Protein AF-0000000078947316 (afdb_homodimer)

Secondary structure (DSSP, 8-state):
-BSSTTTHHHHHHTTTT--EEEEEEEEE---TT-HHHHHHHHHHHHHHHHHHHHTTTTEEEPPPEEEETTS-HHHHHHHHHHHHHHHHHHT-SEEEEEES-GGGGGGGGGS-TTEEEEE------TT--HHHHHHHHHHHHHHHHHHHHHHHHT-/-BSSTTTHHHHHHTTTT--EEEEEEEEE---TT-HHHHHHHHHHHHHHHHHHHHTBTTEEEPPPEEEETTS-HHHHHHHHHHHHHHHHHHT-SEEEEEES-GGGGGGGGGS-TTEEEEE------TT--HHHHHHHHHHHHHHHHHHHHHHHHT-

Sequence (310 aa):
MKWNTNDVDVYLQEQEYIDTAVLSLLPVSFAEDKKSRLEQFEFAYTLSNEVEKQFKGRIVQFPSFTYHVSEEQEQAVERLQEWLDDLNTLGMKHIFLITSDSNWKGYEKTCEENVELVWVPSIPLAHLDGQVKHKIIQDQLNQLIPIMTKKWQNRMKWNTNDVDVYLQEQEYIDTAVLSLLPVSFAEDKKSRLEQFEFAYTLSNEVEKQFKGRIVQFPSFTYHVSEEQEQAVERLQEWLDDLNTLGMKHIFLITSDSNWKGYEKTCEENVELVWVPSIPLAHLDGQVKHKIIQDQLNQLIPIMTKKWQNR

InterPro domains:
  IPR019615 Protein of unknown function DUF2487 [PF10673] (9-152)

pLDDT: mean 91.84, std 7.1, range [54.91, 98.62]

Foldseek 3Di:
DEPDPVCVVVCLVVVVQEQEEEEEEAEDDPDPVPVQSVLFRVLQVVLSVVLCVVCPPRYYYYYYHYDYPPDDPVVSVVVVVVVVVVSVVSRRQAYEYETQDCVCVVVQVVDDLRYHYHHDHGDDPPPPDPVVSVVVSVVVVVVVVVVVVVSVVVD/DEPDPVCVVVCLVVVVQAQEEEEEEAEDDPDPVPVQSVLFRVLQVVLSVVLCVVCPPRYYYYYYHYDYPPDDPVVSVVVVVVVVVVSVVSRRQAYEYETQDCVCVVVQVVDDLRYHYHHDHGDDPPPPDPVVSVVVSVVVVVVVVVVVVVSVVVD

Radius of gyration: 19.13 Å; Cα contacts (8 Å, |Δi|>4): 496; chains: 2; bounding box: 43×54×46 Å

Solvent-accessible surface area (backbone atoms only — not comparable to full-atom values): 16483 Å² total; per-residue (Å²): 60,51,70,39,72,74,39,42,62,56,47,69,73,35,38,91,66,41,27,31,38,37,33,29,47,30,51,41,62,63,48,82,93,30,60,65,41,46,27,20,24,51,33,24,50,51,45,51,53,49,50,30,62,74,37,55,71,45,32,35,31,45,74,59,46,46,43,52,71,82,55,53,66,69,58,54,49,55,57,48,47,57,55,49,51,28,41,47,74,67,52,43,60,34,35,39,36,33,21,28,58,70,81,54,60,75,48,49,80,72,45,57,91,47,45,43,74,43,78,45,84,54,54,79,62,49,92,52,51,73,66,61,46,48,50,53,48,47,55,53,47,61,61,44,48,60,56,54,50,50,60,63,62,75,103,60,49,72,42,75,74,39,43,61,56,45,70,73,36,39,92,65,41,27,31,37,37,32,28,47,30,50,41,63,63,49,83,92,30,61,64,43,46,26,20,23,51,32,24,50,52,46,50,53,49,51,31,62,75,37,53,71,44,32,34,30,46,74,60,46,46,43,53,70,84,54,53,64,70,57,53,49,56,57,49,46,56,54,51,52,28,40,48,72,66,53,43,61,33,35,39,36,33,22,28,56,72,82,54,60,75,49,50,80,73,45,56,90,45,45,42,72,45,78,46,84,55,55,79,60,49,92,50,52,71,65,59,47,47,49,53,47,48,55,53,46,62,62,44,49,59,56,53,52,51,60,64,61,74,104

Structure (mmCIF, N/CA/C/O backbone):
data_AF-0000000078947316-model_v1
#
loop_
_entity.id
_entity.type
_entity.pdbx_description
1 polymer 'BH1671 protein'
#
loop_
_atom_site.group_PDB
_atom_site.id
_atom_site.type_symbol
_atom_site.label_atom_id
_atom_site.label_alt_id
_atom_site.label_comp_id
_atom_site.label_asym_id
_atom_site.label_entity_id
_atom_site.label_seq_id
_atom_site.pdbx_PDB_ins_code
_atom_site.Cartn_x
_atom_site.Cartn_y
_atom_site.Cartn_z
_atom_site.occupancy
_atom_site.B_iso_or_equiv
_atom_site.auth_seq_id
_atom_site.auth_comp_id
_atom_site.auth_asym_id
_atom_site.auth_atom_id
_atom_site.pdbx_PDB_model_num
ATOM 1 N N . MET A 1 1 ? -4.832 -15.867 1.145 1 89.25 1 MET A N 1
ATOM 2 C CA . MET A 1 1 ? -3.875 -15.461 2.168 1 89.25 1 MET A CA 1
ATOM 3 C C . MET A 1 1 ? -3.201 -14.148 1.793 1 89.25 1 MET A C 1
ATOM 5 O O . MET A 1 1 ? -3.154 -13.781 0.616 1 89.25 1 MET A O 1
ATOM 9 N N . LYS A 1 2 ? -2.863 -13.539 2.811 1 91.38 2 LYS A N 1
ATOM 10 C CA . LYS A 1 2 ? -2.074 -12.328 2.598 1 91.38 2 LYS A CA 1
ATOM 11 C C . LYS A 1 2 ? -0.686 -12.461 3.217 1 91.38 2 LYS A C 1
ATOM 13 O O . LYS A 1 2 ? -0.498 -13.219 4.176 1 91.38 2 LYS A O 1
ATOM 18 N N . TRP A 1 3 ? 0.244 -11.789 2.607 1 89.44 3 TRP A N 1
ATOM 19 C CA . TRP A 1 3 ? 1.605 -11.805 3.131 1 89.44 3 TRP A CA 1
ATOM 20 C C . TRP A 1 3 ? 1.717 -10.961 4.391 1 89.44 3 TRP A C 1
ATOM 22 O O . TRP A 1 3 ? 1.934 -9.742 4.312 1 89.44 3 TRP A O 1
ATOM 32 N N . ASN A 1 4 ? 1.518 -11.609 5.555 1 89.81 4 ASN A N 1
ATOM 33 C CA . ASN A 1 4 ? 1.569 -10.969 6.867 1 89.81 4 ASN A CA 1
ATOM 34 C C . ASN A 1 4 ? 2.047 -11.945 7.945 1 89.81 4 ASN A C 1
ATOM 36 O O . ASN A 1 4 ? 2.232 -13.133 7.676 1 8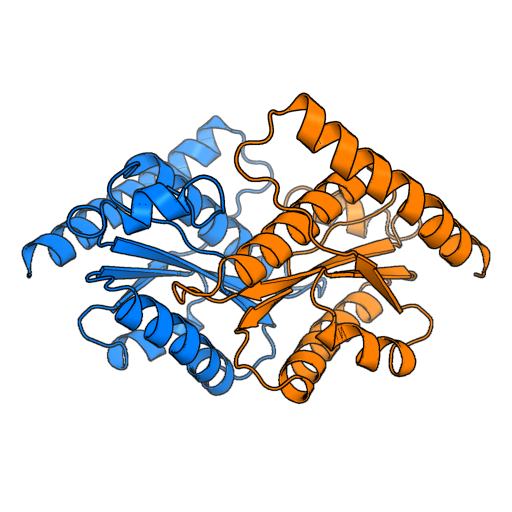9.81 4 ASN A O 1
ATOM 40 N N . THR A 1 5 ? 2.33 -11.414 9.094 1 87.56 5 THR A N 1
ATOM 41 C CA . THR A 1 5 ? 2.943 -12.195 10.164 1 87.56 5 THR A CA 1
ATOM 42 C C . THR A 1 5 ? 2.014 -13.312 10.625 1 87.56 5 THR A C 1
ATOM 44 O O . THR A 1 5 ? 2.471 -14.336 11.133 1 87.56 5 THR A O 1
ATOM 47 N N . ASN A 1 6 ? 0.709 -13.172 10.375 1 85.94 6 ASN A N 1
ATOM 48 C CA . ASN A 1 6 ? -0.239 -14.203 10.781 1 85.94 6 ASN A CA 1
ATOM 49 C C . ASN A 1 6 ? -0.249 -15.375 9.805 1 85.94 6 ASN A C 1
ATOM 51 O O . ASN A 1 6 ? -0.41 -16.531 10.211 1 85.94 6 ASN A O 1
ATOM 55 N N . ASP A 1 7 ? -0.008 -15.078 8.539 1 87.44 7 ASP A N 1
ATOM 56 C CA . ASP A 1 7 ? -0.206 -16.078 7.492 1 87.44 7 ASP A CA 1
ATOM 57 C C . ASP A 1 7 ? 1.129 -16.656 7.016 1 87.44 7 ASP A C 1
ATOM 59 O O . ASP A 1 7 ? 1.17 -17.719 6.395 1 87.44 7 ASP A O 1
ATOM 63 N N . VAL A 1 8 ? 2.186 -15.945 7.277 1 85.62 8 VAL A N 1
ATOM 64 C CA . VAL A 1 8 ? 3.471 -16.266 6.664 1 85.62 8 VAL A CA 1
ATOM 65 C C . VAL A 1 8 ? 3.902 -17.672 7.055 1 85.62 8 VAL A C 1
ATOM 67 O O . VAL A 1 8 ? 4.488 -18.391 6.242 1 85.62 8 VAL A O 1
ATOM 70 N N . ASP A 1 9 ? 3.691 -18.047 8.273 1 83 9 ASP A N 1
ATOM 71 C CA . ASP A 1 9 ? 4.074 -19.375 8.703 1 83 9 ASP A CA 1
ATOM 72 C C . ASP A 1 9 ? 3.285 -20.453 7.953 1 83 9 ASP A C 1
ATOM 74 O O . ASP A 1 9 ? 3.828 -21.5 7.598 1 83 9 ASP A O 1
ATOM 78 N N . VAL A 1 10 ? 2.066 -20.203 7.777 1 83.12 10 VAL A N 1
ATOM 79 C CA . VAL A 1 10 ? 1.224 -21.109 7.012 1 83.12 10 VAL A CA 1
ATOM 80 C C . VAL A 1 10 ? 1.765 -21.25 5.594 1 83.12 10 VAL A C 1
ATOM 82 O O . VAL A 1 10 ? 1.88 -22.359 5.07 1 83.12 10 VAL A O 1
ATOM 85 N N . TYR A 1 11 ? 2.072 -20.141 5.055 1 83.69 11 TYR A N 1
ATOM 86 C CA . TYR A 1 11 ? 2.643 -20.141 3.713 1 83.69 11 TYR A CA 1
ATOM 87 C C . TYR A 1 11 ? 3.914 -20.984 3.66 1 83.69 11 TYR A C 1
ATOM 89 O O . TYR A 1 11 ? 4.078 -21.828 2.766 1 83.69 11 TYR A O 1
ATOM 97 N N . LEU A 1 12 ? 4.77 -20.766 4.582 1 81.62 12 LEU A N 1
ATOM 98 C CA . LEU A 1 12 ? 6.074 -21.406 4.578 1 81.62 12 LEU A CA 1
ATOM 99 C C . LEU A 1 12 ? 5.934 -22.906 4.785 1 81.62 12 LEU A C 1
ATOM 101 O O . LEU A 1 12 ? 6.719 -23.703 4.25 1 81.62 12 LEU A O 1
ATOM 105 N N . GLN A 1 13 ? 4.883 -23.281 5.441 1 83.81 13 GLN A N 1
ATOM 106 C CA . GLN A 1 13 ? 4.645 -24.703 5.699 1 83.81 13 GLN A CA 1
ATOM 107 C C . GLN A 1 13 ? 3.932 -25.359 4.523 1 83.81 13 GLN A C 1
ATOM 109 O O . GLN A 1 13 ? 4.074 -26.562 4.301 1 83.81 13 GLN A O 1
ATOM 114 N N . GLU A 1 14 ? 3.207 -24.609 3.793 1 84 14 GLU A N 1
ATOM 115 C CA . GLU A 1 14 ? 2.395 -25.156 2.709 1 84 14 GLU A CA 1
ATOM 116 C C . GLU A 1 14 ? 2.896 -24.672 1.35 1 84 14 GLU A C 1
ATOM 118 O O . GLU A 1 14 ? 2.105 -24.453 0.432 1 84 14 GLU A O 1
ATOM 123 N N . GLN A 1 15 ? 4.133 -24.469 1.255 1 81.25 15 GLN A N 1
ATOM 124 C CA . GLN A 1 15 ? 4.719 -23.906 0.046 1 81.25 15 GLN A CA 1
ATOM 125 C C . GLN A 1 15 ? 4.402 -24.766 -1.175 1 81.25 15 GLN A C 1
ATOM 127 O O . GLN A 1 15 ? 4.281 -24.25 -2.289 1 81.25 15 GLN A O 1
ATOM 132 N N . GLU A 1 16 ? 4.273 -26.078 -0.957 1 81.62 16 GLU A N 1
ATOM 133 C CA . GLU A 1 16 ? 3.965 -26.984 -2.061 1 81.62 16 GLU A CA 1
ATOM 134 C C . GLU A 1 16 ? 2.572 -26.719 -2.623 1 81.62 16 GLU A C 1
ATOM 136 O O . GLU A 1 16 ? 2.332 -26.906 -3.818 1 81.62 16 GLU A O 1
ATOM 141 N N . TYR A 1 17 ? 1.674 -26.172 -1.804 1 84.56 17 TYR A N 1
ATOM 142 C CA . TYR A 1 17 ? 0.283 -25.984 -2.199 1 84.56 17 TYR A CA 1
ATOM 143 C C . TYR A 1 17 ? -0.012 -24.516 -2.471 1 84.56 17 TYR A C 1
ATOM 145 O O . TYR A 1 17 ? -0.964 -24.188 -3.184 1 84.56 17 TYR A O 1
ATOM 153 N N . ILE A 1 18 ? 0.734 -23.719 -1.919 1 89.62 18 ILE A N 1
ATOM 154 C CA . ILE A 1 18 ? 0.609 -22.281 -2.119 1 89.62 18 ILE A CA 1
ATOM 155 C C . ILE A 1 18 ? 1.795 -21.766 -2.934 1 89.62 18 ILE A C 1
ATOM 157 O O . ILE A 1 18 ? 2.846 -21.453 -2.375 1 89.62 18 ILE A O 1
ATOM 161 N N . ASP A 1 19 ? 1.604 -21.719 -4.234 1 92.44 19 ASP A N 1
ATOM 162 C CA . ASP A 1 19 ? 2.736 -21.453 -5.113 1 92.44 19 ASP A CA 1
ATOM 163 C C . ASP A 1 19 ? 2.441 -20.266 -6.031 1 92.44 19 ASP A C 1
ATOM 165 O O . ASP A 1 19 ? 3.135 -20.062 -7.031 1 92.44 19 ASP A O 1
ATOM 169 N N . THR A 1 20 ? 1.323 -19.531 -5.754 1 95.38 20 THR A N 1
ATOM 170 C CA . THR A 1 20 ? 0.884 -18.438 -6.617 1 95.38 20 THR A CA 1
ATOM 171 C C . THR A 1 20 ? 0.869 -17.125 -5.852 1 95.38 20 THR A C 1
ATOM 173 O O . THR A 1 20 ? 0.278 -17.031 -4.773 1 95.38 20 THR A O 1
ATOM 176 N N . ALA A 1 21 ? 1.575 -16.156 -6.402 1 96.25 21 ALA A N 1
ATOM 177 C CA . ALA A 1 21 ? 1.626 -14.82 -5.824 1 96.25 21 ALA A CA 1
ATOM 178 C C . ALA A 1 21 ? 0.787 -13.844 -6.637 1 96.25 21 ALA A C 1
ATOM 180 O O . ALA A 1 21 ? 0.754 -13.914 -7.871 1 96.25 21 ALA A O 1
ATOM 181 N N . VAL A 1 22 ? 0.124 -12.953 -5.973 1 97.38 22 VAL A N 1
ATOM 182 C CA . VAL A 1 22 ? -0.568 -11.836 -6.602 1 97.38 22 VAL A CA 1
ATOM 183 C C . VAL A 1 22 ? -0.014 -10.516 -6.062 1 97.38 22 VAL A C 1
ATOM 185 O O . VAL A 1 22 ? 0.09 -10.328 -4.848 1 97.38 22 VAL A O 1
ATOM 188 N N . LEU A 1 23 ? 0.374 -9.703 -6.934 1 97.81 23 LEU A N 1
ATOM 189 C CA . LEU A 1 23 ? 0.933 -8.391 -6.625 1 97.81 23 LEU A CA 1
ATOM 190 C C . LEU A 1 23 ? 0.267 -7.305 -7.461 1 97.81 23 LEU A C 1
ATOM 192 O O . LEU A 1 23 ? 0.148 -7.441 -8.68 1 97.81 23 LEU A O 1
ATOM 196 N N . SER A 1 24 ? -0.207 -6.234 -6.828 1 98.5 24 SER A N 1
ATOM 197 C CA . SER A 1 24 ? -0.776 -5.125 -7.586 1 98.5 24 SER A CA 1
ATOM 198 C C . SER A 1 24 ? 0.259 -4.031 -7.824 1 98.5 24 SER A C 1
ATOM 200 O O . SER A 1 24 ? 1.057 -3.721 -6.938 1 98.5 24 SER A O 1
ATOM 202 N N . LEU A 1 25 ? 0.277 -3.514 -9.023 1 98.62 25 LEU A N 1
ATOM 203 C CA . LEU A 1 25 ? 1.087 -2.357 -9.391 1 98.62 25 LEU A CA 1
ATOM 204 C C . LEU A 1 25 ? 0.241 -1.089 -9.422 1 98.62 25 LEU A C 1
ATOM 206 O O . LEU A 1 25 ? -0.641 -0.945 -10.266 1 98.62 25 LEU A O 1
ATOM 210 N N . LEU A 1 26 ? 0.553 -0.182 -8.5 1 98.31 26 LEU A N 1
ATOM 211 C CA . LEU A 1 26 ? -0.377 0.914 -8.25 1 98.31 26 LEU A CA 1
ATOM 212 C C . LEU A 1 26 ? 0.292 2.262 -8.492 1 98.31 26 LEU A C 1
ATOM 214 O O . LEU A 1 26 ? 1.229 2.633 -7.785 1 98.31 26 LEU A O 1
ATOM 218 N N . PRO A 1 27 ? -0.26 3.02 -9.492 1 96.81 27 PRO A N 1
ATOM 219 C CA . PRO A 1 27 ? 0.281 4.359 -9.719 1 96.81 27 PRO A CA 1
ATOM 220 C C . PRO A 1 27 ? -0.19 5.375 -8.68 1 96.81 27 PRO A C 1
ATOM 222 O O . PRO A 1 27 ? -1.339 5.316 -8.234 1 96.81 27 PRO A O 1
ATOM 225 N N . VAL A 1 28 ? 0.713 6.266 -8.289 1 95.5 28 VAL A N 1
ATOM 226 C CA . VAL A 1 28 ? 0.385 7.266 -7.281 1 95.5 28 VAL A CA 1
ATOM 227 C C . VAL A 1 28 ? 0.61 8.664 -7.852 1 95.5 28 VAL A C 1
ATOM 229 O O . VAL A 1 28 ? 1.638 8.93 -8.484 1 95.5 28 VAL A O 1
ATOM 232 N N . SER A 1 29 ? -0.319 9.469 -7.754 1 90.75 29 SER A N 1
ATOM 233 C CA . SER A 1 29 ? -0.263 10.906 -8.031 1 90.75 29 SER A CA 1
ATOM 234 C C . SER A 1 29 ? -1.245 11.672 -7.148 1 90.75 29 SER A C 1
ATOM 236 O O . SER A 1 29 ? -2.381 11.234 -6.949 1 90.75 29 SER A O 1
ATOM 238 N N . PHE A 1 30 ? -0.764 12.75 -6.594 1 88 30 PHE A N 1
ATOM 239 C CA . PHE A 1 30 ? -1.654 13.508 -5.723 1 88 30 PHE A CA 1
ATOM 240 C C . PHE A 1 30 ? -2.088 14.805 -6.391 1 88 30 PHE A C 1
ATOM 242 O O . PHE A 1 30 ? -2.807 15.609 -5.793 1 88 30 PHE A O 1
ATOM 249 N N . ALA A 1 31 ? -1.592 14.938 -7.629 1 75.81 31 ALA A N 1
ATOM 250 C CA . ALA A 1 31 ? -1.938 16.156 -8.344 1 75.81 31 ALA A CA 1
ATOM 251 C C . ALA A 1 31 ? -3.414 16.172 -8.727 1 75.81 31 ALA A C 1
ATOM 253 O O . ALA A 1 31 ? -4.008 15.125 -8.977 1 75.81 31 ALA A O 1
ATOM 254 N N . GLU A 1 32 ? -4.094 17.281 -8.602 1 62.09 32 GLU A N 1
ATOM 255 C CA . GLU A 1 32 ? -5.52 17.516 -8.805 1 62.09 32 GLU A CA 1
ATOM 256 C C . GLU A 1 32 ? -5.984 16.938 -10.141 1 62.09 32 GLU A C 1
ATOM 258 O O . GLU A 1 32 ? -7.082 16.391 -10.234 1 62.09 32 GLU A O 1
ATOM 263 N N . ASP A 1 33 ? -5.266 17.109 -11.117 1 62.94 33 ASP A N 1
ATOM 264 C CA . ASP A 1 33 ? -5.762 16.75 -12.445 1 62.94 33 ASP A CA 1
ATOM 265 C C . ASP A 1 33 ? -5.582 15.258 -12.719 1 62.94 33 ASP A C 1
ATOM 267 O O . ASP A 1 33 ? -5.652 14.82 -13.867 1 62.94 33 ASP A O 1
ATOM 271 N N . LYS A 1 34 ? -5.547 14.586 -11.43 1 65.44 34 LYS A N 1
ATOM 272 C CA . LYS A 1 34 ? -5.125 13.211 -11.711 1 65.44 34 LYS A CA 1
ATOM 273 C C . LYS A 1 34 ? -6.09 12.203 -11.094 1 65.44 34 LYS A C 1
ATOM 275 O O . LYS A 1 34 ? -5.66 11.203 -10.508 1 65.44 34 LYS A O 1
ATOM 280 N N . LYS A 1 35 ? -7.387 12.484 -11.297 1 80.38 35 LYS A N 1
ATOM 281 C CA . LYS A 1 35 ? -8.453 11.578 -10.867 1 80.38 35 LYS A CA 1
ATOM 282 C C . LYS A 1 35 ? -8.328 10.219 -11.547 1 80.38 35 LYS A C 1
ATOM 284 O O . LYS A 1 35 ? -8.594 9.188 -10.938 1 80.38 35 LYS A O 1
ATOM 289 N N . SER A 1 36 ? -7.867 10.297 -12.711 1 88.38 36 SER A N 1
ATOM 290 C CA . SER A 1 36 ? -7.715 9.07 -13.477 1 88.38 36 SER A CA 1
ATOM 291 C C . SER A 1 36 ? -6.699 8.133 -12.828 1 88.38 36 SER A C 1
ATOM 293 O O . SER A 1 36 ? -6.922 6.922 -12.758 1 88.38 36 SER A O 1
ATOM 295 N N . ARG A 1 37 ? -5.602 8.641 -12.328 1 91.75 37 ARG A N 1
ATOM 296 C CA . ARG A 1 37 ? -4.578 7.812 -11.688 1 91.75 37 ARG A CA 1
ATOM 297 C C . ARG A 1 37 ? -5.094 7.219 -10.383 1 91.75 37 ARG A C 1
ATOM 299 O O . ARG A 1 37 ? -4.789 6.07 -10.055 1 91.75 37 ARG A O 1
ATOM 306 N N . LEU A 1 38 ? -5.895 8.055 -9.695 1 93 38 LEU A N 1
ATOM 307 C CA . LEU A 1 38 ? -6.52 7.566 -8.469 1 93 38 LEU A CA 1
ATOM 308 C C . LEU A 1 38 ? -7.473 6.414 -8.773 1 93 38 LEU A C 1
ATOM 310 O O . LEU A 1 38 ? -7.527 5.438 -8.023 1 93 38 LEU A O 1
ATOM 314 N N . GLU A 1 39 ? -8.18 6.555 -9.867 1 93.69 39 GLU A N 1
ATOM 315 C CA . GLU A 1 39 ? -9.078 5.484 -10.281 1 93.69 39 GLU A CA 1
ATOM 316 C C . GLU A 1 39 ? -8.305 4.207 -10.602 1 93.69 39 GLU A C 1
ATOM 318 O O . GLU A 1 39 ? -8.742 3.109 -10.242 1 93.69 39 GLU A O 1
ATOM 323 N N . GLN A 1 40 ? -7.207 4.359 -11.32 1 95.81 40 GLN A N 1
ATOM 324 C CA . GLN A 1 40 ? -6.375 3.207 -11.641 1 95.81 40 GLN A CA 1
ATOM 325 C C . GLN A 1 40 ? -5.875 2.521 -10.367 1 95.81 40 GLN A C 1
ATOM 327 O O . GLN A 1 40 ? -5.922 1.295 -10.258 1 95.81 40 GLN A O 1
ATOM 332 N N . PHE A 1 41 ? -5.449 3.324 -9.477 1 96.38 41 PHE A N 1
ATOM 333 C CA . PHE A 1 41 ? -4.984 2.826 -8.188 1 96.38 41 PHE A CA 1
ATOM 334 C C . PHE A 1 41 ? -6.082 2.025 -7.492 1 96.38 41 PHE A C 1
ATOM 336 O O . PHE A 1 41 ? -5.883 0.859 -7.148 1 96.38 41 PHE A O 1
ATOM 343 N N . GLU A 1 42 ? -7.207 2.625 -7.367 1 95.44 42 GLU A N 1
ATOM 344 C CA . GLU A 1 42 ? -8.305 2.045 -6.594 1 95.44 42 GLU A CA 1
ATOM 345 C C . GLU A 1 42 ? -8.82 0.766 -7.242 1 95.44 42 GLU A C 1
ATOM 347 O O . GLU A 1 42 ? -9.117 -0.21 -6.551 1 95.44 42 GLU A O 1
ATOM 352 N N . PHE A 1 43 ? -8.93 0.824 -8.492 1 96.88 43 PHE A N 1
ATOM 353 C CA . PHE A 1 43 ? -9.5 -0.32 -9.188 1 96.88 43 PHE A CA 1
ATOM 354 C C . PHE A 1 43 ? -8.586 -1.533 -9.078 1 96.88 43 PHE A C 1
ATOM 356 O O . PHE A 1 43 ? -9.023 -2.617 -8.695 1 96.88 43 PHE A O 1
ATOM 363 N N . ALA A 1 44 ? -7.324 -1.38 -9.414 1 97.88 44 ALA A N 1
ATOM 364 C CA . ALA A 1 44 ? -6.371 -2.486 -9.344 1 97.88 44 ALA A CA 1
ATOM 365 C C . ALA A 1 44 ? -6.25 -3.018 -7.918 1 97.88 44 ALA A C 1
ATOM 367 O O . ALA A 1 44 ? -6.172 -4.23 -7.707 1 97.88 44 ALA A O 1
ATOM 368 N N . TYR A 1 45 ? -6.23 -2.084 -7 1 97.38 45 TYR A N 1
ATOM 369 C CA . TYR A 1 45 ? -6.156 -2.475 -5.598 1 97.38 45 TYR A CA 1
ATOM 370 C C . TYR A 1 45 ? -7.352 -3.334 -5.207 1 97.38 45 TYR A C 1
ATOM 372 O O . TYR A 1 45 ? -7.188 -4.422 -4.652 1 97.38 45 TYR A O 1
ATOM 380 N N . THR A 1 46 ? -8.5 -2.854 -5.539 1 96.75 46 THR A N 1
ATOM 381 C CA . THR A 1 46 ? -9.742 -3.537 -5.184 1 96.75 46 THR A CA 1
ATOM 382 C C . THR A 1 46 ? -9.828 -4.898 -5.871 1 96.75 46 THR A C 1
ATOM 384 O O . THR A 1 46 ? -10.195 -5.891 -5.242 1 96.75 46 THR A O 1
ATOM 387 N N . LEU A 1 47 ? -9.508 -4.91 -7.125 1 97.44 47 LEU A N 1
ATOM 388 C CA . LEU A 1 47 ? -9.531 -6.16 -7.875 1 97.44 47 LEU A CA 1
ATOM 389 C C . LEU A 1 47 ? -8.578 -7.18 -7.27 1 97.44 47 LEU A C 1
ATOM 391 O O . LEU A 1 47 ? -8.938 -8.352 -7.098 1 97.44 47 LEU A O 1
ATOM 395 N N . SER A 1 48 ? -7.359 -6.773 -6.945 1 97.38 48 SER A N 1
ATOM 396 C CA . SER A 1 48 ? -6.375 -7.672 -6.348 1 97.38 48 SER A CA 1
ATOM 397 C C . SER A 1 48 ? -6.895 -8.273 -5.047 1 97.38 48 SER A C 1
ATOM 399 O O . SER A 1 48 ? -6.684 -9.461 -4.777 1 97.38 48 SER A O 1
ATOM 401 N N . ASN A 1 49 ? -7.539 -7.422 -4.281 1 96.69 49 ASN A N 1
ATOM 402 C CA . ASN A 1 49 ? -8.133 -7.918 -3.043 1 96.69 49 ASN A CA 1
ATOM 403 C C . ASN A 1 49 ? -9.203 -8.969 -3.318 1 96.69 49 ASN A C 1
ATOM 405 O O . ASN A 1 49 ? -9.289 -9.977 -2.617 1 96.69 49 ASN A O 1
ATOM 409 N N . GLU A 1 50 ? -10 -8.695 -4.301 1 96.38 50 GLU A N 1
ATOM 410 C CA . GLU A 1 50 ? -11.078 -9.625 -4.641 1 96.38 50 GLU A CA 1
ATOM 411 C C . GLU A 1 50 ? -10.523 -10.938 -5.176 1 96.38 50 GLU A C 1
ATOM 413 O O . GLU A 1 50 ? -11.086 -12.008 -4.918 1 96.38 50 GLU A O 1
ATOM 418 N N . VAL A 1 51 ? -9.484 -10.906 -5.922 1 96.75 51 VAL A N 1
ATOM 419 C CA . VAL A 1 51 ? -8.812 -12.109 -6.418 1 96.75 51 VAL A CA 1
ATOM 420 C C . VAL A 1 51 ? -8.375 -12.977 -5.242 1 96.75 51 VAL A C 1
ATOM 422 O O . VAL A 1 51 ? -8.586 -14.188 -5.242 1 96.75 51 VAL A O 1
ATOM 425 N N . GLU A 1 52 ? -7.723 -12.344 -4.254 1 95.81 52 GLU A N 1
ATOM 426 C CA . GLU A 1 52 ? -7.277 -13.07 -3.07 1 95.81 52 GLU A CA 1
ATOM 427 C C . GLU A 1 52 ? -8.453 -13.742 -2.357 1 95.81 52 GLU A C 1
ATOM 429 O O . GLU A 1 52 ? -8.352 -14.891 -1.93 1 95.81 52 GLU A O 1
ATOM 434 N N . LYS A 1 53 ? -9.539 -13.016 -2.279 1 94.56 53 LYS A N 1
ATOM 435 C CA . LYS A 1 53 ? -10.719 -13.578 -1.629 1 94.56 53 LYS A CA 1
ATOM 436 C C . LYS A 1 53 ? -11.258 -14.781 -2.406 1 94.56 53 LYS A C 1
ATOM 438 O O . LYS A 1 53 ? -11.648 -15.789 -1.812 1 94.56 53 LYS A O 1
ATOM 443 N N . GLN A 1 54 ? -11.273 -14.656 -3.707 1 93.44 54 GLN A N 1
ATOM 444 C CA . GLN A 1 54 ? -11.812 -15.68 -4.59 1 93.44 54 GLN A CA 1
ATOM 445 C C . GLN A 1 54 ? -10.977 -16.953 -4.531 1 93.44 54 GLN A C 1
ATOM 447 O O . GLN A 1 54 ? -11.516 -18.062 -4.605 1 93.44 54 GLN A O 1
ATOM 452 N N . PHE A 1 55 ? -9.695 -16.812 -4.383 1 92.06 55 PHE A N 1
ATOM 453 C CA . PHE A 1 55 ? -8.789 -17.953 -4.422 1 92.06 55 PHE A CA 1
ATOM 454 C C . PHE A 1 55 ? -8.141 -18.172 -3.061 1 92.06 55 PHE A C 1
ATOM 456 O O . PHE A 1 55 ? -6.957 -18.5 -2.979 1 92.06 55 PHE A O 1
ATOM 463 N N . LYS A 1 56 ? -8.914 -17.859 -2.09 1 88.06 56 LYS A N 1
ATOM 464 C CA . LYS A 1 56 ? -8.422 -18 -0.723 1 88.06 56 LYS A CA 1
ATOM 465 C C . LYS A 1 56 ? -7.789 -19.375 -0.511 1 88.06 56 LYS A C 1
ATOM 467 O O . LYS A 1 56 ? -8.375 -20.406 -0.869 1 88.06 56 LYS A O 1
ATOM 472 N N . GLY A 1 57 ? -6.652 -19.328 -0.028 1 83.81 57 GLY A N 1
ATOM 473 C CA . GLY A 1 57 ? -5.969 -20.578 0.271 1 83.81 57 GLY A CA 1
ATOM 474 C C . GLY A 1 57 ? -5.105 -21.078 -0.872 1 83.81 57 GLY A C 1
ATOM 475 O O . GLY A 1 57 ? -4.266 -21.969 -0.683 1 83.81 57 GLY A O 1
ATOM 476 N N . ARG A 1 58 ? -5.348 -20.547 -2.016 1 87.94 58 ARG A N 1
ATOM 477 C CA . ARG A 1 58 ? -4.59 -21 -3.176 1 87.94 58 ARG A CA 1
ATOM 478 C C . ARG A 1 58 ? -3.541 -19.969 -3.588 1 87.94 58 ARG A C 1
ATOM 480 O O . ARG A 1 58 ? -2.545 -20.328 -4.227 1 87.94 58 ARG A O 1
ATOM 487 N N . ILE A 1 59 ? -3.703 -18.797 -3.199 1 93.69 59 ILE A N 1
ATOM 488 C CA . ILE A 1 59 ? -2.77 -17.75 -3.607 1 93.69 59 ILE A CA 1
ATOM 489 C C . ILE A 1 59 ? -2.387 -16.891 -2.4 1 93.69 59 ILE A C 1
ATOM 491 O O . ILE A 1 59 ? -3.068 -16.922 -1.373 1 93.69 59 ILE A O 1
ATOM 495 N N . VAL A 1 60 ? -1.275 -16.266 -2.516 1 94.88 60 VAL A N 1
ATOM 496 C CA . VAL A 1 60 ? -0.849 -15.289 -1.519 1 94.88 60 VAL A CA 1
ATOM 497 C C . VAL A 1 60 ? -0.814 -13.891 -2.141 1 94.88 60 VAL A C 1
ATOM 499 O O . VAL 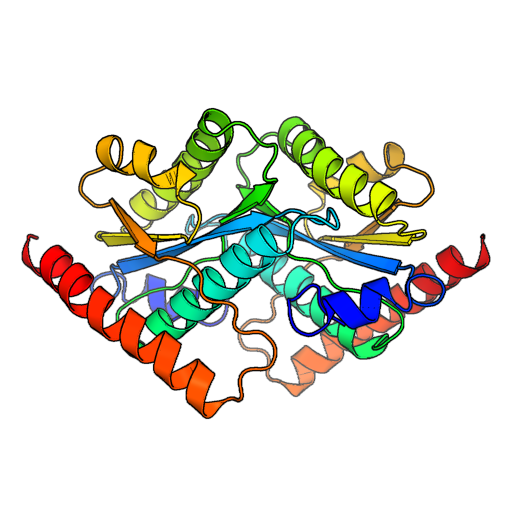A 1 60 ? -0.208 -13.688 -3.195 1 94.88 60 VAL A O 1
ATOM 502 N N . GLN A 1 61 ? -1.576 -13.008 -1.559 1 96.94 61 GLN A N 1
ATOM 503 C CA . GLN A 1 61 ? -1.488 -11.617 -1.978 1 96.94 61 GLN A CA 1
ATOM 504 C C . GLN A 1 61 ? -0.347 -10.898 -1.264 1 96.94 61 GLN A C 1
ATOM 506 O O . GLN A 1 61 ? -0.295 -10.875 -0.032 1 96.94 61 GLN A O 1
ATOM 511 N N . PHE A 1 62 ? 0.489 -10.367 -1.992 1 96.88 62 PHE A N 1
ATOM 512 C CA . PHE A 1 62 ? 1.639 -9.648 -1.455 1 96.88 62 PHE A CA 1
ATOM 513 C C . PHE A 1 62 ? 1.379 -8.148 -1.436 1 96.88 62 PHE A C 1
ATOM 515 O O . PHE A 1 62 ? 0.394 -7.676 -2.006 1 96.88 62 PHE A O 1
ATOM 522 N N . PRO A 1 63 ? 2.211 -7.371 -0.726 1 96.62 63 PRO A N 1
ATOM 523 C CA . PRO A 1 63 ? 2.039 -5.918 -0.667 1 96.62 63 PRO A CA 1
ATOM 524 C C . PRO A 1 63 ? 2.031 -5.266 -2.049 1 96.62 63 PRO A C 1
ATOM 526 O O . PRO A 1 63 ? 2.711 -5.742 -2.963 1 96.62 63 PRO A O 1
ATOM 529 N N . SER A 1 64 ? 1.328 -4.203 -2.129 1 98.12 64 SER A N 1
ATOM 530 C CA . SER A 1 64 ? 1.237 -3.494 -3.4 1 98.12 64 SER A CA 1
ATOM 531 C C . SER A 1 64 ? 2.545 -2.781 -3.73 1 98.12 64 SER A C 1
ATOM 533 O O . SER A 1 64 ? 3.205 -2.242 -2.842 1 98.12 64 SER A O 1
ATOM 535 N N . PHE A 1 65 ? 2.879 -2.863 -4.953 1 98.62 65 PHE A N 1
ATOM 536 C CA . PHE A 1 65 ? 3.986 -2.096 -5.512 1 98.62 65 PHE A CA 1
ATOM 537 C C . PHE A 1 65 ? 3.52 -0.713 -5.949 1 98.62 65 PHE A C 1
ATOM 539 O O . PHE A 1 65 ? 2.832 -0.578 -6.965 1 98.62 65 PHE A O 1
ATOM 546 N N . THR A 1 66 ? 3.877 0.318 -5.188 1 98.44 66 THR A N 1
ATOM 547 C CA . THR A 1 66 ? 3.455 1.674 -5.52 1 98.44 66 THR A CA 1
ATOM 548 C C . THR A 1 66 ? 4.582 2.438 -6.211 1 98.44 66 THR A C 1
ATOM 550 O O . THR A 1 66 ? 5.758 2.207 -5.926 1 98.44 66 THR A O 1
ATOM 553 N N . TYR A 1 67 ? 4.191 3.27 -7.113 1 98 67 TYR A N 1
ATOM 554 C CA . TYR A 1 67 ? 5.148 4.098 -7.836 1 98 67 TYR A CA 1
ATOM 555 C C . TYR A 1 67 ? 4.516 5.422 -8.258 1 98 67 TYR A C 1
ATOM 557 O O . TYR A 1 67 ? 3.33 5.473 -8.586 1 98 67 TYR A O 1
ATOM 565 N N . HIS A 1 68 ? 5.332 6.461 -8.219 1 96.81 68 HIS A N 1
ATOM 566 C CA . HIS A 1 68 ? 4.855 7.766 -8.672 1 96.81 68 HIS A CA 1
ATOM 567 C C . HIS A 1 68 ? 4.699 7.793 -10.188 1 96.81 68 HIS A C 1
ATOM 569 O O . HIS A 1 68 ? 5.508 7.207 -10.914 1 96.81 68 HIS A O 1
ATOM 575 N N . VAL A 1 69 ? 3.762 8.531 -10.648 1 93.94 69 VAL A N 1
ATOM 576 C CA . VAL A 1 69 ? 3.432 8.562 -12.07 1 93.94 69 VAL A CA 1
ATOM 577 C C . VAL A 1 69 ? 4.574 9.195 -12.852 1 93.94 69 VAL A C 1
ATOM 579 O O . VAL A 1 69 ? 4.719 8.953 -14.055 1 93.94 69 VAL A O 1
ATOM 582 N N . SER A 1 70 ? 5.383 10 -12.195 1 93.38 70 SER A N 1
ATOM 583 C CA . SER A 1 70 ? 6.488 10.664 -12.867 1 93.38 70 SER A CA 1
ATOM 584 C C . SER A 1 70 ? 7.719 9.766 -12.93 1 93.38 70 SER A C 1
ATOM 586 O O . SER A 1 70 ? 8.703 10.094 -13.594 1 93.38 70 SER A O 1
ATOM 588 N N . GLU A 1 71 ? 7.703 8.68 -12.195 1 95.19 71 GLU A N 1
ATOM 589 C CA . GLU A 1 71 ? 8.828 7.754 -12.227 1 95.19 71 GLU A CA 1
ATOM 590 C C . GLU A 1 71 ? 9.016 7.164 -13.625 1 95.19 71 GLU A C 1
ATOM 592 O O . GLU A 1 71 ? 8.047 6.777 -14.273 1 95.19 71 GLU A O 1
ATOM 597 N N . GLU A 1 72 ? 10.258 7.098 -14.023 1 95.44 72 GLU A N 1
ATOM 598 C CA . GLU A 1 72 ? 10.539 6.453 -15.305 1 95.44 72 GLU A CA 1
ATOM 599 C C . GLU A 1 72 ? 10.188 4.969 -15.266 1 95.44 72 GLU A C 1
ATOM 601 O O . GLU A 1 72 ? 10.523 4.27 -14.305 1 95.44 72 GLU A O 1
ATOM 606 N N . GLN A 1 73 ? 9.602 4.531 -16.344 1 94.25 73 GLN A N 1
ATOM 607 C CA . GLN A 1 73 ? 9.117 3.156 -16.406 1 94.25 73 GLN A CA 1
ATOM 608 C C . GLN A 1 73 ? 10.25 2.16 -16.172 1 94.25 73 GLN A C 1
ATOM 610 O O . GLN A 1 73 ? 10.078 1.166 -15.469 1 94.25 73 GLN A O 1
ATOM 615 N N . GLU A 1 74 ? 11.398 2.451 -16.766 1 95.25 74 GLU A N 1
ATOM 616 C CA . GLU A 1 74 ? 12.547 1.559 -16.641 1 95.25 74 GLU A CA 1
ATOM 617 C C . GLU A 1 74 ? 12.984 1.431 -15.188 1 95.25 74 GLU A C 1
ATOM 619 O O . GLU A 1 74 ? 13.398 0.354 -14.75 1 95.25 74 GLU A O 1
ATOM 624 N N . GLN A 1 75 ? 12.898 2.523 -14.477 1 96.5 75 GLN A N 1
ATOM 625 C CA . GLN A 1 75 ? 13.273 2.506 -13.07 1 96.5 75 GLN A CA 1
ATOM 626 C C . GLN A 1 75 ? 12.281 1.688 -12.25 1 96.5 75 GLN A C 1
ATOM 628 O O . GLN A 1 75 ? 12.688 0.911 -11.375 1 96.5 75 GLN A O 1
ATOM 633 N N . ALA A 1 76 ? 11.016 1.851 -12.539 1 97.25 76 ALA A N 1
ATOM 634 C CA . ALA A 1 76 ? 9.992 1.071 -11.852 1 97.25 76 ALA A CA 1
ATOM 635 C C . ALA A 1 76 ? 10.156 -0.42 -12.133 1 97.25 76 ALA A C 1
ATOM 637 O O . ALA A 1 76 ? 10.008 -1.247 -11.227 1 97.25 76 ALA A O 1
ATOM 638 N N . VAL A 1 77 ? 10.5 -0.722 -13.352 1 97.12 77 VAL A N 1
ATOM 639 C CA . VAL A 1 77 ? 10.695 -2.111 -13.75 1 97.12 77 VAL A CA 1
ATOM 640 C C . VAL A 1 77 ? 11.883 -2.703 -12.992 1 97.12 77 VAL A C 1
ATOM 642 O O . VAL A 1 77 ? 11.82 -3.834 -12.508 1 97.12 77 VAL A O 1
ATOM 645 N N . GLU A 1 78 ? 12.906 -1.939 -12.914 1 96.75 78 GLU A N 1
ATOM 646 C CA . GLU A 1 78 ? 14.086 -2.396 -12.188 1 96.75 78 GLU A CA 1
ATOM 647 C C . GLU A 1 78 ? 13.758 -2.676 -10.727 1 96.75 78 GLU A C 1
ATOM 649 O O . GLU A 1 78 ? 14.18 -3.693 -10.172 1 96.75 78 GLU A O 1
ATOM 654 N N . ARG A 1 79 ? 13.094 -1.802 -10.117 1 97.5 79 ARG A N 1
ATOM 655 C CA . ARG A 1 79 ? 12.688 -2.004 -8.727 1 97.5 79 ARG A CA 1
ATOM 656 C C . ARG A 1 79 ? 11.797 -3.232 -8.594 1 97.5 79 ARG A C 1
ATOM 658 O O . ARG A 1 79 ? 11.961 -4.027 -7.668 1 97.5 79 ARG A O 1
ATOM 665 N N . LEU A 1 80 ? 10.828 -3.383 -9.508 1 9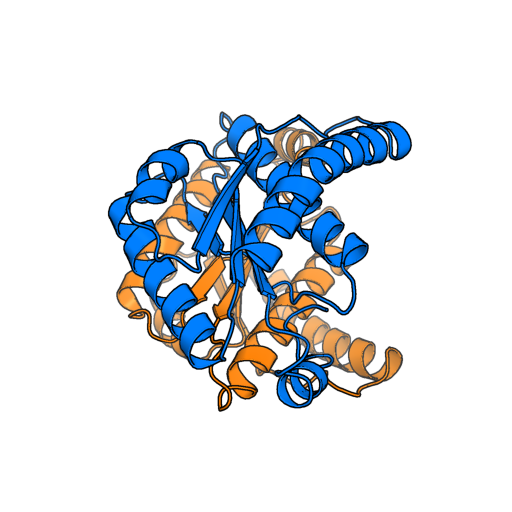7.62 80 LEU A N 1
ATOM 666 C CA . LEU A 1 80 ? 9.906 -4.516 -9.484 1 97.62 80 LEU A CA 1
ATOM 667 C C . LEU A 1 80 ? 10.664 -5.832 -9.594 1 97.62 80 LEU A C 1
ATOM 669 O O . LEU A 1 80 ? 10.281 -6.828 -8.977 1 97.62 80 LEU A O 1
ATOM 673 N N . GLN A 1 81 ? 11.742 -5.816 -10.359 1 96.62 81 GLN A N 1
ATOM 674 C CA . GLN A 1 81 ? 12.516 -7.035 -10.57 1 96.62 81 GLN A CA 1
ATOM 675 C C . GLN A 1 81 ? 13.062 -7.566 -9.25 1 96.62 81 GLN A C 1
ATOM 677 O O . GLN A 1 81 ? 13.156 -8.781 -9.055 1 96.62 81 GLN A O 1
ATOM 682 N N . GLU A 1 82 ? 13.438 -6.695 -8.359 1 95.5 82 GLU A N 1
ATOM 683 C CA . GLU A 1 82 ? 13.906 -7.129 -7.047 1 95.5 82 GLU A CA 1
ATOM 684 C C . GLU A 1 82 ? 12.812 -7.867 -6.285 1 95.5 82 GLU A C 1
ATOM 686 O O . GLU A 1 82 ? 13.086 -8.859 -5.602 1 95.5 82 GLU A O 1
ATOM 691 N N . TRP A 1 83 ? 11.594 -7.391 -6.367 1 96.81 83 TRP A N 1
ATOM 692 C CA . TRP A 1 83 ? 10.453 -8.047 -5.742 1 96.81 83 TRP A CA 1
ATOM 693 C C . TRP A 1 83 ? 10.234 -9.438 -6.336 1 96.81 83 TRP A C 1
ATOM 695 O O . TRP A 1 83 ? 10.023 -10.406 -5.605 1 96.81 83 TRP A O 1
ATOM 705 N N . LEU A 1 84 ? 10.305 -9.445 -7.691 1 96.75 84 LEU A N 1
ATOM 706 C CA . LEU A 1 84 ? 10.078 -10.695 -8.406 1 96.75 84 LEU A CA 1
ATOM 707 C C . LEU A 1 84 ? 11.164 -11.719 -8.078 1 96.75 84 LEU A C 1
ATOM 709 O O . LEU A 1 84 ? 10.875 -12.906 -7.91 1 96.75 84 LEU A O 1
ATOM 713 N N . ASP A 1 85 ? 12.406 -11.234 -7.977 1 95.31 85 ASP A N 1
ATOM 714 C CA . ASP A 1 85 ? 13.5 -12.117 -7.578 1 95.31 85 ASP A CA 1
ATOM 715 C C . ASP A 1 85 ? 13.242 -12.727 -6.203 1 95.31 85 ASP A C 1
ATOM 717 O O . ASP A 1 85 ? 13.484 -13.922 -5.992 1 95.31 85 ASP A O 1
ATOM 721 N N . ASP A 1 86 ? 12.758 -11.961 -5.273 1 93.94 86 ASP A N 1
ATOM 722 C CA . ASP A 1 86 ? 12.406 -12.453 -3.943 1 93.94 86 ASP A CA 1
ATOM 723 C C . ASP A 1 86 ? 11.32 -13.523 -4.023 1 93.94 86 ASP A C 1
ATOM 725 O O . ASP A 1 86 ? 11.406 -14.547 -3.338 1 93.94 86 ASP A O 1
ATOM 729 N N . LEU A 1 87 ? 10.328 -13.25 -4.824 1 94.62 87 LEU A N 1
ATOM 730 C CA . LEU A 1 87 ? 9.211 -14.188 -4.961 1 94.62 87 LEU A CA 1
ATOM 731 C C . LEU A 1 87 ? 9.68 -15.508 -5.551 1 94.62 87 LEU A C 1
ATOM 733 O O . LEU A 1 87 ? 9.234 -16.578 -5.129 1 94.62 87 LEU A O 1
ATOM 737 N N . ASN A 1 88 ? 10.586 -15.391 -6.484 1 94.12 88 ASN A N 1
ATOM 738 C CA . ASN A 1 88 ? 11.172 -16.609 -7.059 1 94.12 88 ASN A CA 1
ATOM 739 C C . ASN A 1 88 ? 11.969 -17.391 -6.02 1 94.12 88 ASN A C 1
ATOM 741 O O . ASN A 1 88 ? 11.852 -18.609 -5.941 1 94.12 88 ASN A O 1
ATOM 745 N N . THR A 1 89 ? 12.734 -16.672 -5.285 1 91.75 89 THR A N 1
ATOM 746 C CA . THR A 1 89 ? 13.531 -17.312 -4.242 1 91.75 89 THR A CA 1
ATOM 747 C C . THR A 1 89 ? 12.633 -17.984 -3.209 1 91.75 89 THR A C 1
ATOM 749 O O . THR A 1 89 ? 12.984 -19.031 -2.67 1 91.75 89 THR A O 1
ATOM 752 N N . LEU A 1 90 ? 11.461 -17.406 -2.943 1 89.25 90 LEU A N 1
ATOM 753 C CA . LEU A 1 90 ? 10.484 -17.953 -2.006 1 89.25 90 LEU A CA 1
ATOM 754 C C . LEU A 1 90 ? 9.836 -19.219 -2.564 1 89.25 90 LEU A C 1
ATOM 756 O O . LEU A 1 90 ? 9.227 -19.984 -1.821 1 89.25 90 LEU A O 1
ATOM 760 N N . GLY A 1 91 ? 9.93 -19.359 -3.906 1 90 91 GLY A N 1
ATOM 761 C CA . GLY A 1 91 ? 9.422 -20.562 -4.52 1 90 91 GLY A CA 1
ATOM 762 C C . GLY A 1 91 ? 8.086 -20.375 -5.211 1 90 91 GLY A C 1
ATOM 763 O O . GLY A 1 91 ? 7.375 -21.344 -5.48 1 90 91 GLY A O 1
ATOM 764 N N . MET A 1 92 ? 7.719 -19.156 -5.523 1 92.88 92 MET A N 1
ATOM 765 C CA . MET A 1 92 ? 6.469 -18.906 -6.234 1 92.88 92 MET A CA 1
ATOM 766 C C . MET A 1 92 ? 6.562 -19.375 -7.684 1 92.88 92 MET A C 1
ATOM 768 O O . MET A 1 92 ? 7.375 -18.859 -8.453 1 92.88 92 MET A O 1
ATOM 772 N N . LYS A 1 93 ? 5.688 -20.234 -8.008 1 94.12 93 LYS A N 1
ATOM 773 C CA . LYS A 1 93 ? 5.703 -20.797 -9.359 1 94.12 93 LYS A CA 1
ATOM 774 C C . LYS A 1 93 ? 4.941 -19.906 -10.336 1 94.12 93 LYS A C 1
ATOM 776 O O . LYS A 1 93 ? 5.234 -19.891 -11.531 1 94.12 93 LYS A O 1
ATOM 781 N N . HIS A 1 94 ? 3.902 -19.25 -9.828 1 95.69 94 HIS A N 1
ATOM 782 C CA . HIS A 1 94 ? 3.088 -18.328 -10.617 1 95.69 94 HIS A CA 1
ATOM 783 C C . HIS A 1 94 ? 2.998 -16.953 -9.953 1 95.69 94 HIS A C 1
ATOM 785 O O . HIS A 1 94 ? 2.645 -16.859 -8.773 1 95.69 94 HIS A O 1
ATOM 791 N N . ILE A 1 95 ? 3.344 -15.977 -10.75 1 96.75 95 ILE A N 1
ATOM 792 C CA . ILE A 1 95 ? 3.254 -14.617 -10.234 1 96.75 95 ILE A CA 1
ATOM 793 C C . ILE A 1 95 ? 2.336 -13.781 -11.125 1 96.75 95 ILE A C 1
ATOM 795 O O . ILE A 1 95 ? 2.609 -13.609 -12.312 1 96.75 95 ILE A O 1
ATOM 799 N N . PHE A 1 96 ? 1.264 -13.305 -10.531 1 97.19 96 PHE A N 1
ATOM 800 C CA . PHE A 1 96 ? 0.328 -12.445 -11.258 1 97.19 96 PHE A CA 1
ATOM 801 C C . PHE A 1 96 ? 0.487 -10.992 -10.828 1 97.19 96 PHE A C 1
ATOM 803 O O . PHE A 1 96 ? 0.348 -10.664 -9.648 1 97.19 96 PHE A O 1
ATOM 810 N N . LEU A 1 97 ? 0.81 -10.172 -11.781 1 98.19 97 LEU A N 1
ATOM 811 C CA . LEU A 1 97 ? 0.872 -8.727 -11.586 1 98.19 97 LEU A CA 1
ATOM 812 C C . LEU A 1 97 ? -0.398 -8.055 -12.094 1 98.19 97 LEU A C 1
ATOM 814 O O . LEU A 1 97 ? -0.699 -8.109 -13.289 1 98.19 97 LEU A O 1
ATOM 818 N N . ILE A 1 98 ? -1.127 -7.41 -11.188 1 97.94 98 ILE A N 1
ATOM 819 C CA . ILE A 1 98 ? -2.383 -6.77 -11.562 1 97.94 98 ILE A CA 1
ATOM 820 C C . ILE A 1 98 ? -2.191 -5.254 -11.617 1 97.94 98 ILE A C 1
ATOM 822 O O . ILE A 1 98 ? -1.674 -4.652 -10.672 1 97.94 98 ILE A O 1
ATOM 826 N N . THR A 1 99 ? -2.576 -4.648 -12.742 1 98.25 99 THR A N 1
ATOM 827 C CA . THR A 1 99 ? -2.428 -3.201 -12.875 1 98.25 99 THR A CA 1
ATOM 828 C C . THR A 1 99 ? -3.518 -2.623 -13.773 1 98.25 99 THR A C 1
ATOM 830 O O . THR A 1 99 ? -4.062 -3.324 -14.625 1 98.25 99 THR A O 1
ATOM 833 N N . SER A 1 100 ? -3.873 -1.389 -13.508 1 97.19 100 SER A N 1
ATOM 834 C CA . SER A 1 100 ? -4.746 -0.641 -14.406 1 97.19 100 SER A CA 1
ATOM 835 C C . SER A 1 100 ? -3.975 0.435 -15.164 1 97.19 100 SER A C 1
ATOM 837 O O . SER A 1 100 ? -4.57 1.292 -15.82 1 97.19 100 SER A O 1
ATOM 839 N N . ASP A 1 101 ? -2.693 0.47 -15.031 1 96.69 101 ASP A N 1
ATOM 840 C CA . ASP A 1 101 ? -1.807 1.379 -15.75 1 96.69 101 ASP A CA 1
ATOM 841 C C . ASP A 1 101 ? -1.298 0.74 -17.047 1 96.69 101 ASP A C 1
ATOM 843 O O . ASP A 1 101 ? -0.47 -0.172 -17 1 96.69 101 ASP A O 1
ATOM 847 N N . SER A 1 102 ? -1.688 1.25 -18.109 1 95.5 102 SER A N 1
ATOM 848 C CA . SER A 1 102 ? -1.384 0.665 -19.406 1 95.5 102 SER A CA 1
ATOM 849 C C . SER A 1 102 ? 0.099 0.794 -19.734 1 95.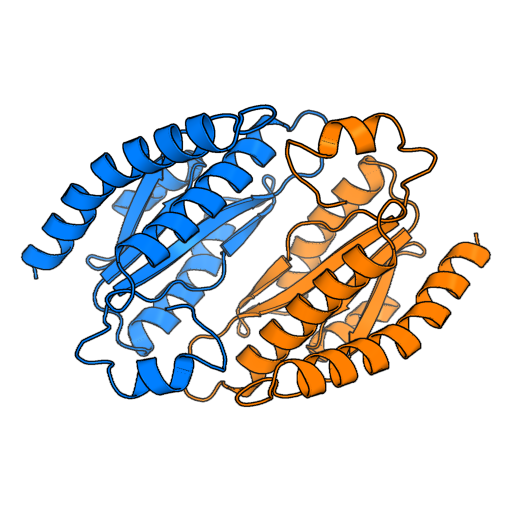5 102 SER A C 1
ATOM 851 O O . SER A 1 102 ? 0.602 0.111 -20.625 1 95.5 102 SER A O 1
ATOM 853 N N . ASN A 1 103 ? 0.809 1.644 -19.047 1 94.69 103 ASN A N 1
ATOM 854 C CA . ASN A 1 103 ? 2.242 1.789 -19.281 1 94.69 103 ASN A CA 1
ATOM 855 C C . ASN A 1 103 ? 2.984 0.478 -19.047 1 94.69 103 ASN A C 1
ATOM 857 O O . ASN A 1 103 ? 4.062 0.26 -19.594 1 94.69 103 ASN A O 1
ATOM 861 N N . TRP A 1 104 ? 2.365 -0.447 -18.25 1 97 104 TRP A N 1
ATOM 862 C CA . TRP A 1 104 ? 3.029 -1.697 -17.891 1 97 104 TRP A CA 1
ATOM 863 C C . TRP A 1 104 ? 2.873 -2.732 -19 1 97 104 TRP A C 1
ATOM 865 O O . TRP A 1 104 ? 3.561 -3.756 -19.016 1 97 104 TRP A O 1
ATOM 875 N N . LYS A 1 105 ? 2 -2.516 -19.953 1 94.25 105 LYS A N 1
ATOM 876 C CA . LYS A 1 105 ? 1.738 -3.488 -21.016 1 94.25 105 LYS A CA 1
ATOM 877 C C . LYS A 1 105 ? 3.004 -3.787 -21.812 1 94.25 105 LYS A C 1
ATOM 879 O O . LYS A 1 105 ? 3.232 -4.93 -22.219 1 94.25 105 LYS A O 1
ATOM 884 N N . GLY A 1 106 ? 3.814 -2.74 -21.969 1 91.25 106 GLY A N 1
ATOM 885 C CA . GLY A 1 106 ? 5.066 -2.924 -22.688 1 91.25 106 GLY A CA 1
ATOM 886 C C . GLY A 1 106 ? 6.027 -3.859 -21.969 1 91.25 106 GLY A C 1
ATOM 887 O O . GLY A 1 106 ? 6.918 -4.434 -22.609 1 91.25 106 GLY A O 1
ATOM 888 N N . TYR A 1 107 ? 5.875 -4.008 -20.734 1 92.44 107 TYR A N 1
ATOM 889 C CA . TYR A 1 107 ? 6.746 -4.848 -19.906 1 92.44 107 TYR A CA 1
ATOM 890 C C . TYR A 1 107 ? 6.355 -6.316 -20.031 1 92.44 107 TYR A C 1
ATOM 892 O O . TYR A 1 107 ? 7.152 -7.203 -19.719 1 92.44 107 TYR A O 1
ATOM 900 N N . GLU A 1 108 ? 5.172 -6.602 -20.5 1 89.81 108 GLU A N 1
ATOM 901 C CA . GLU A 1 108 ? 4.633 -7.957 -20.562 1 89.81 108 GLU A CA 1
ATOM 902 C C . GLU A 1 108 ? 5.578 -8.891 -21.297 1 89.81 108 GLU A C 1
ATOM 904 O O . GLU A 1 108 ? 5.82 -10.023 -20.859 1 89.81 108 GLU A O 1
ATOM 909 N N . LYS A 1 109 ? 6.207 -8.391 -22.328 1 90.31 109 LYS A N 1
ATOM 910 C CA . LYS A 1 109 ? 7.047 -9.211 -23.203 1 90.31 109 LYS A CA 1
ATOM 911 C C . LYS A 1 109 ? 8.367 -9.555 -22.516 1 90.31 109 LYS A C 1
ATOM 913 O O . LYS A 1 109 ? 9.031 -10.523 -22.891 1 90.31 109 LYS A O 1
ATOM 918 N N . THR A 1 110 ? 8.719 -8.75 -21.516 1 90.75 110 THR A N 1
ATOM 919 C CA . THR A 1 110 ? 10.016 -8.93 -20.859 1 90.75 110 THR A CA 1
ATOM 920 C C . THR A 1 110 ? 9.867 -9.766 -19.594 1 90.75 110 THR A C 1
ATOM 922 O O . THR A 1 110 ? 10.867 -10.141 -18.984 1 90.75 110 THR A O 1
ATOM 925 N N . CYS A 1 111 ? 8.633 -10.109 -19.297 1 91.06 111 CYS A N 1
ATOM 926 C CA . CYS A 1 111 ? 8.383 -10.867 -18.078 1 91.06 111 CYS A CA 1
ATOM 927 C C . CYS A 1 111 ? 8.906 -12.289 -18.203 1 91.06 111 CYS A C 1
ATOM 929 O O . CYS A 1 111 ? 8.844 -12.883 -19.281 1 91.06 111 CYS A O 1
ATOM 931 N N . GLU A 1 112 ? 9.453 -12.789 -17.109 1 92.75 112 GLU A N 1
ATOM 932 C CA . GLU A 1 112 ? 9.797 -14.203 -17.047 1 92.75 112 GLU A CA 1
ATOM 933 C C . GLU A 1 112 ? 8.57 -15.078 -17.297 1 92.75 112 GLU A C 1
ATOM 935 O O . GLU A 1 112 ? 7.434 -14.602 -17.203 1 92.75 112 GLU A O 1
ATOM 940 N N . GLU A 1 113 ? 8.766 -16.344 -17.531 1 92.06 113 GLU A N 1
ATOM 941 C CA . GLU A 1 113 ? 7.711 -17.281 -17.906 1 92.06 113 GLU A CA 1
ATOM 942 C C . GLU A 1 113 ? 6.688 -17.438 -16.781 1 92.06 113 GLU A C 1
ATOM 944 O O . GLU A 1 113 ? 5.496 -17.625 -17.047 1 92.06 113 GLU A O 1
ATOM 949 N N . ASN A 1 114 ? 7.141 -17.359 -15.602 1 94.94 114 ASN A N 1
ATOM 950 C CA . ASN A 1 114 ? 6.238 -17.609 -14.484 1 94.94 114 ASN A CA 1
ATOM 951 C C . ASN A 1 114 ? 5.531 -16.344 -14.031 1 94.94 114 ASN A C 1
ATOM 953 O O . ASN A 1 114 ? 4.789 -16.344 -13.047 1 94.94 114 ASN A O 1
ATOM 957 N N . VAL A 1 115 ? 5.805 -15.211 -14.719 1 96.25 115 VAL A N 1
ATOM 958 C CA . VAL A 1 115 ? 5.188 -13.93 -14.383 1 96.25 115 VAL A CA 1
ATOM 959 C C . VAL A 1 115 ? 4.148 -13.57 -15.438 1 96.25 115 VAL A C 1
ATOM 961 O O . VAL A 1 115 ? 4.43 -13.609 -16.641 1 96.25 115 VAL A O 1
ATOM 964 N N . GLU A 1 116 ? 2.965 -13.25 -14.969 1 95.44 116 GLU A N 1
ATOM 965 C CA . GLU A 1 116 ? 1.885 -12.82 -15.852 1 95.44 116 GLU A CA 1
ATOM 966 C C . GLU A 1 116 ? 1.402 -11.414 -15.5 1 95.44 116 GLU A C 1
ATOM 968 O O . GLU A 1 116 ? 0.945 -11.18 -14.375 1 95.44 116 GLU A O 1
ATOM 973 N N . LEU A 1 117 ? 1.558 -10.547 -16.422 1 96.75 117 LEU A N 1
ATOM 974 C CA . LEU A 1 117 ? 1.025 -9.195 -16.25 1 96.75 117 LEU A CA 1
ATOM 975 C C . LEU A 1 117 ? -0.434 -9.133 -16.672 1 96.75 117 LEU A C 1
ATOM 977 O O . LEU A 1 117 ? -0.752 -9.398 -17.844 1 96.75 117 LEU A O 1
ATOM 981 N N . VAL A 1 118 ? -1.269 -8.812 -15.75 1 95.75 118 VAL A N 1
ATOM 982 C CA . VAL A 1 118 ? -2.699 -8.68 -16 1 95.75 118 VAL A CA 1
ATOM 983 C C . VAL A 1 118 ? -3.1 -7.211 -15.969 1 95.75 118 VAL A C 1
ATOM 985 O O . VAL A 1 118 ? -3.254 -6.629 -14.891 1 95.75 118 VAL A O 1
ATOM 988 N N . TRP A 1 119 ? -3.324 -6.68 -17.125 1 96.5 119 TRP A N 1
ATOM 989 C CA . TRP A 1 119 ? -3.814 -5.309 -17.219 1 96.5 119 TRP A CA 1
ATOM 990 C C . TRP A 1 119 ? -5.336 -5.277 -17.297 1 96.5 119 TRP A C 1
ATOM 992 O O . TRP A 1 119 ? -5.941 -6.035 -18.062 1 96.5 119 TRP A O 1
ATOM 1002 N N . VAL A 1 120 ? -5.941 -4.406 -16.484 1 95.62 120 VAL A N 1
ATOM 1003 C CA . VAL A 1 120 ? -7.387 -4.219 -16.516 1 95.62 120 VAL A CA 1
ATOM 1004 C C . VAL A 1 120 ? -7.715 -2.727 -16.578 1 95.62 120 VAL A C 1
ATOM 1006 O O . VAL A 1 120 ? -7.098 -1.917 -15.883 1 95.62 120 VAL A O 1
ATOM 1009 N N . PRO A 1 121 ? -8.672 -2.336 -17.438 1 94.25 121 PRO A N 1
ATOM 1010 C CA . PRO A 1 121 ? -9.062 -0.925 -17.453 1 94.25 121 PRO A CA 1
ATOM 1011 C C . PRO A 1 121 ? -9.711 -0.481 -16.141 1 94.25 121 PRO A C 1
ATOM 1013 O O . PRO A 1 121 ? -10.453 -1.246 -15.531 1 94.25 121 PRO A O 1
ATOM 1016 N N . SER A 1 122 ? -9.336 0.692 -15.797 1 93.94 122 SER A N 1
ATOM 1017 C CA . SER A 1 122 ? -9.93 1.177 -14.555 1 93.94 122 SER A CA 1
ATOM 1018 C C . SER A 1 122 ? -11.359 1.665 -14.773 1 93.94 122 SER A C 1
ATOM 1020 O O . SER A 1 122 ? -11.672 2.209 -15.828 1 93.94 122 SER A O 1
ATOM 1022 N N . ILE A 1 123 ? -12.203 1.348 -13.812 1 90.69 123 ILE A N 1
ATOM 1023 C CA . ILE A 1 123 ? -13.57 1.859 -13.75 1 90.69 123 ILE A CA 1
ATOM 1024 C C . ILE A 1 123 ? -13.734 2.713 -12.492 1 90.69 123 ILE A C 1
ATOM 1026 O O . ILE A 1 123 ? -13.383 2.285 -11.391 1 90.69 123 ILE A O 1
ATOM 1030 N N . PRO A 1 124 ? -14.227 3.99 -12.695 1 88.19 124 PRO A N 1
ATOM 1031 C CA . PRO A 1 124 ? -14.469 4.797 -11.5 1 88.19 124 PRO A CA 1
ATOM 1032 C C . PRO A 1 124 ? -15.438 4.125 -10.523 1 88.19 124 PRO A C 1
ATOM 1034 O O . PRO A 1 124 ? -16.578 3.816 -10.891 1 88.19 124 PRO A O 1
ATOM 1037 N N . LEU A 1 125 ? -14.914 3.908 -9.398 1 87.38 125 LEU A N 1
ATOM 1038 C CA . LEU A 1 125 ? -15.734 3.225 -8.398 1 87.38 125 LEU A CA 1
ATOM 1039 C C . LEU A 1 125 ? -16.422 4.23 -7.484 1 87.38 125 LEU A C 1
ATOM 1041 O O . LEU A 1 125 ? -17.297 3.857 -6.691 1 87.38 125 LEU A O 1
ATOM 1045 N N . ALA A 1 126 ? -16.078 5.453 -7.723 1 84.38 126 ALA A N 1
ATOM 1046 C CA . ALA A 1 126 ? -16.641 6.512 -6.887 1 84.38 126 ALA A CA 1
ATOM 1047 C C . ALA A 1 126 ? -18.156 6.586 -7.047 1 84.38 126 ALA A C 1
ATOM 1049 O O . ALA A 1 126 ? -18.688 6.43 -8.156 1 84.38 126 ALA A O 1
ATOM 1050 N N . HIS A 1 127 ? -18.859 6.824 -6.016 1 83.69 127 HIS A N 1
ATOM 1051 C CA . HIS A 1 127 ? -20.281 7.102 -5.957 1 83.69 127 HIS A CA 1
ATOM 1052 C C . HIS A 1 127 ? -21.094 5.887 -6.383 1 83.69 127 HIS A C 1
ATOM 1054 O O . HIS A 1 127 ? -22.312 5.992 -6.598 1 83.69 127 HIS A O 1
ATOM 1060 N N . LEU A 1 128 ? -20.422 4.781 -6.695 1 87.62 128 LEU A N 1
ATOM 1061 C CA . LEU A 1 128 ? -21.172 3.545 -6.93 1 87.62 128 LEU A CA 1
ATOM 1062 C C . LEU A 1 128 ? -21.578 2.898 -5.609 1 87.62 128 LEU A C 1
ATOM 1064 O O . LEU A 1 128 ? -20.812 2.928 -4.637 1 87.62 128 LEU A O 1
ATOM 1068 N N . ASP A 1 129 ? -22.734 2.387 -5.641 1 88.62 129 ASP A N 1
ATOM 1069 C CA . ASP A 1 129 ? -23.125 1.681 -4.426 1 88.62 129 ASP A CA 1
ATOM 1070 C C . ASP A 1 129 ? -22.406 0.34 -4.316 1 88.62 129 ASP A C 1
ATOM 1072 O O . ASP A 1 129 ? -21.781 -0.121 -5.277 1 88.62 129 ASP A O 1
ATOM 1076 N N . GLY A 1 130 ? -22.5 -0.254 -3.16 1 89.12 130 GLY A N 1
ATOM 1077 C CA . GLY A 1 130 ? -21.75 -1.466 -2.863 1 89.12 130 GLY A CA 1
ATOM 1078 C C . GLY A 1 130 ? -22.078 -2.613 -3.797 1 89.12 130 GLY A C 1
ATOM 1079 O O . GLY A 1 130 ? -21.188 -3.381 -4.184 1 89.12 130 GLY A O 1
ATOM 1080 N N . GLN A 1 131 ? -23.297 -2.697 -4.195 1 92.44 131 GLN A N 1
ATOM 1081 C CA . GLN A 1 131 ? -23.719 -3.807 -5.047 1 92.44 131 GLN A CA 1
ATOM 1082 C C . GLN A 1 131 ? -23.172 -3.648 -6.461 1 92.44 131 GLN A C 1
ATOM 1084 O O . GLN A 1 131 ? -22.703 -4.613 -7.062 1 92.44 131 GLN A O 1
ATOM 1089 N N . VAL A 1 132 ? -23.359 -2.5 -7.004 1 93.56 132 VAL A N 1
ATOM 1090 C CA . VAL A 1 132 ? -22.875 -2.217 -8.352 1 93.56 132 VAL A CA 1
ATOM 1091 C C . VAL A 1 132 ? -21.359 -2.383 -8.406 1 93.56 132 VAL A C 1
ATOM 1093 O O . VAL A 1 132 ? -20.828 -3 -9.336 1 93.56 132 VAL A O 1
ATOM 1096 N N . LYS A 1 133 ? -20.641 -1.819 -7.395 1 93.31 133 LYS A N 1
ATOM 1097 C CA . LYS A 1 133 ? -19.203 -1.974 -7.297 1 93.31 133 LYS A CA 1
ATOM 1098 C C . LYS A 1 133 ? -18.797 -3.447 -7.301 1 93.31 133 LYS A C 1
ATOM 1100 O O . LYS A 1 133 ? -17.891 -3.848 -8.031 1 93.31 133 LYS A O 1
ATOM 1105 N N . HIS A 1 134 ? -19.484 -4.152 -6.484 1 94 134 HIS A N 1
ATOM 1106 C CA . HIS A 1 134 ? -19.203 -5.582 -6.387 1 94 134 HIS A CA 1
ATOM 1107 C C . HIS A 1 134 ? -19.406 -6.273 -7.73 1 94 134 HIS A C 1
ATOM 1109 O O . HIS A 1 134 ? -18.594 -7.105 -8.133 1 94 134 HIS A O 1
ATOM 1115 N N . LYS A 1 135 ? -20.469 -5.926 -8.398 1 95.56 135 LYS A N 1
ATOM 1116 C CA . LYS A 1 135 ? -20.766 -6.531 -9.688 1 95.56 135 LYS A CA 1
ATOM 1117 C C . LYS A 1 135 ? -19.672 -6.215 -10.711 1 95.56 135 LYS A C 1
ATOM 1119 O O . LYS A 1 135 ? -19.25 -7.09 -11.477 1 95.56 135 LYS A O 1
ATOM 1124 N N . ILE A 1 136 ? -19.266 -5.027 -10.734 1 95.69 136 ILE A N 1
ATOM 1125 C CA . ILE A 1 136 ? -18.234 -4.598 -11.664 1 95.69 136 ILE A CA 1
ATOM 1126 C C . ILE A 1 136 ? -16.953 -5.395 -11.414 1 95.69 136 ILE A C 1
ATOM 1128 O O . ILE A 1 136 ? -16.359 -5.934 -12.344 1 95.69 136 ILE A O 1
ATOM 1132 N N . ILE A 1 137 ? -16.578 -5.473 -10.172 1 96.12 137 ILE A N 1
ATOM 1133 C CA . ILE A 1 137 ? -15.352 -6.176 -9.789 1 96.12 137 ILE A CA 1
ATOM 1134 C C . ILE A 1 137 ? -15.492 -7.664 -10.102 1 96.12 137 ILE A C 1
ATOM 1136 O O . ILE A 1 137 ? -14.555 -8.289 -10.609 1 96.12 137 ILE A O 1
ATOM 1140 N N . GLN A 1 138 ? -16.656 -8.172 -9.844 1 95.38 138 GLN A N 1
ATOM 1141 C CA . GLN A 1 138 ? -16.906 -9.586 -10.109 1 95.38 138 GLN A CA 1
ATOM 1142 C C . GLN A 1 138 ? -16.812 -9.891 -11.602 1 95.38 138 GLN A C 1
ATOM 1144 O O . GLN A 1 138 ? -16.281 -10.93 -11.992 1 95.38 138 GLN A O 1
ATOM 1149 N N . ASP A 1 139 ? -17.312 -9.016 -12.352 1 96 139 ASP A N 1
ATOM 1150 C CA . ASP A 1 139 ? -17.234 -9.188 -13.805 1 96 139 ASP A CA 1
ATOM 1151 C C . ASP A 1 139 ? -15.773 -9.227 -14.266 1 96 139 ASP A C 1
ATOM 1153 O O . ASP A 1 139 ? -15.414 -10.039 -15.125 1 96 139 ASP A O 1
ATOM 1157 N N . GLN A 1 140 ? -15 -8.336 -13.711 1 95.62 140 GLN A N 1
ATOM 1158 C CA . GLN A 1 140 ? -13.586 -8.336 -14.055 1 95.62 140 GLN A CA 1
ATOM 1159 C C . GLN A 1 140 ? -12.898 -9.609 -13.562 1 95.62 140 GLN A C 1
ATOM 1161 O O . GLN A 1 140 ? -12.031 -10.156 -14.242 1 95.62 140 GLN A O 1
ATOM 1166 N N . LEU A 1 141 ? -13.273 -10 -12.398 1 95.31 141 LEU A N 1
ATOM 1167 C CA . LEU A 1 141 ? -12.727 -11.227 -11.836 1 95.31 141 LEU A CA 1
ATOM 1168 C C . LEU A 1 141 ? -13.047 -12.422 -12.727 1 95.31 141 LEU A C 1
ATOM 1170 O O . LEU A 1 141 ? -12.18 -13.266 -12.977 1 95.31 141 LEU A O 1
ATOM 1174 N N . ASN A 1 142 ? -14.203 -12.508 -13.25 1 95.12 142 ASN A N 1
ATOM 1175 C CA . ASN A 1 142 ? -14.625 -13.602 -14.117 1 95.12 142 ASN A CA 1
ATOM 1176 C C . ASN A 1 142 ? -13.781 -13.664 -15.383 1 95.12 142 ASN A C 1
ATOM 1178 O O . ASN A 1 142 ? -13.57 -14.75 -15.938 1 95.12 142 ASN A O 1
ATOM 1182 N N . GLN A 1 143 ? -13.32 -12.578 -15.781 1 93.56 143 GLN A N 1
ATOM 1183 C CA . GLN A 1 143 ? -12.438 -12.539 -16.938 1 93.56 143 GLN A CA 1
ATOM 1184 C C . GLN A 1 143 ? -11.023 -12.984 -16.578 1 93.56 143 GLN A C 1
ATOM 1186 O O . GLN A 1 143 ? -10.305 -13.547 -17.406 1 93.56 143 GLN A O 1
ATOM 1191 N N . LEU A 1 144 ? -10.68 -12.734 -15.375 1 93.38 144 LEU A N 1
ATOM 1192 C CA . LEU A 1 144 ? -9.328 -13.016 -14.898 1 93.38 144 LEU A CA 1
ATOM 1193 C C . LEU A 1 144 ? -9.172 -14.492 -14.562 1 93.38 144 LEU A C 1
ATOM 1195 O O . LEU A 1 144 ? -8.094 -15.062 -14.758 1 93.38 144 LEU A O 1
ATOM 1199 N N . ILE A 1 145 ? -10.203 -15.109 -14.109 1 92.19 145 ILE A N 1
ATOM 1200 C CA . ILE A 1 145 ? -10.164 -16.484 -13.617 1 92.19 145 ILE A CA 1
ATOM 1201 C C . ILE A 1 145 ? -9.648 -17.406 -14.719 1 92.19 145 ILE A C 1
ATOM 1203 O O . ILE A 1 145 ? -8.695 -18.156 -14.508 1 92.19 145 ILE A O 1
ATOM 1207 N N . PRO A 1 146 ? -10.211 -17.312 -15.953 1 91.69 146 PRO A N 1
ATOM 1208 C CA . PRO A 1 146 ? -9.695 -18.188 -17 1 91.69 146 PRO A CA 1
ATOM 1209 C C . PRO A 1 146 ? -8.219 -17.953 -17.297 1 91.69 146 PRO A C 1
ATOM 1211 O O . PRO A 1 146 ? -7.492 -18.906 -17.625 1 91.69 146 PRO A O 1
ATOM 1214 N N . ILE A 1 147 ? -7.801 -16.734 -17.234 1 89.19 147 ILE A N 1
ATOM 1215 C CA . ILE A 1 147 ? -6.402 -16.406 -17.469 1 89.19 147 ILE A CA 1
ATOM 1216 C C . ILE A 1 147 ? -5.516 -17.078 -16.438 1 89.19 147 ILE A C 1
ATOM 1218 O O . ILE A 1 147 ? -4.508 -17.703 -16.781 1 89.19 147 ILE A O 1
ATOM 1222 N N . MET A 1 148 ? -5.863 -16.984 -15.188 1 90.38 148 MET A N 1
ATOM 1223 C CA . MET A 1 148 ? -5.102 -17.578 -14.094 1 90.38 148 MET A CA 1
ATOM 1224 C C . MET A 1 148 ? -5.105 -19.094 -14.195 1 90.38 148 MET A C 1
ATOM 1226 O O . MET A 1 148 ? -4.059 -19.734 -14.055 1 90.38 148 MET A O 1
ATOM 1230 N N . THR A 1 149 ? -6.246 -19.656 -14.5 1 90.19 149 THR A N 1
ATOM 1231 C CA . THR A 1 149 ? -6.379 -21.094 -14.594 1 90.19 149 THR A CA 1
ATOM 1232 C C . THR A 1 149 ? -5.508 -21.656 -15.727 1 90.19 149 THR A C 1
ATOM 1234 O O . THR A 1 149 ? -4.883 -22.703 -15.578 1 90.19 149 THR A O 1
ATOM 1237 N N . LYS A 1 150 ? -5.535 -20.953 -16.812 1 89.62 150 LYS A N 1
ATOM 1238 C CA . LYS A 1 150 ? -4.711 -21.375 -17.938 1 89.62 150 LYS A CA 1
ATOM 1239 C C . LYS A 1 150 ? -3.232 -21.391 -17.578 1 89.62 150 LYS A C 1
ATOM 1241 O O . LYS A 1 150 ? -2.5 -22.297 -17.953 1 89.62 150 LYS A O 1
ATOM 1246 N N . LYS A 1 151 ? -2.807 -20.406 -16.875 1 86.62 151 LYS A N 1
ATOM 1247 C CA . LYS A 1 151 ? -1.412 -20.312 -16.453 1 86.62 151 LYS A CA 1
ATOM 1248 C C . LYS A 1 151 ? -1.044 -21.469 -15.516 1 86.62 151 LYS A C 1
ATOM 1250 O O . LYS A 1 151 ? 0.081 -21.969 -15.555 1 86.62 151 LYS A O 1
ATOM 1255 N N . TRP A 1 152 ? -2.01 -21.875 -14.672 1 86.31 152 TRP A N 1
ATOM 1256 C CA . TRP A 1 152 ? -1.783 -22.984 -13.75 1 86.31 152 TRP A CA 1
ATOM 1257 C C . TRP A 1 152 ? -1.638 -24.297 -14.492 1 86.31 152 TRP A C 1
ATOM 1259 O O . TRP A 1 152 ? -0.889 -25.188 -14.07 1 86.31 152 TRP A O 1
ATOM 1269 N N . GLN A 1 153 ? -2.332 -24.438 -15.555 1 82.94 153 GLN A N 1
ATOM 1270 C CA . GLN A 1 153 ? -2.359 -25.703 -16.297 1 82.94 153 GLN A CA 1
ATOM 1271 C C . GLN A 1 153 ? -1.134 -25.844 -17.188 1 82.94 153 GLN A C 1
ATOM 1273 O O . GLN A 1 153 ? -0.692 -26.969 -17.469 1 82.94 153 GLN A O 1
ATOM 1278 N N . ASN A 1 154 ? -0.69 -24.703 -17.719 1 67.56 154 ASN A N 1
ATOM 1279 C CA . ASN A 1 154 ? 0.455 -24.781 -18.609 1 67.56 154 ASN A CA 1
ATOM 1280 C C . ASN A 1 154 ? 1.752 -25.031 -17.844 1 67.56 154 ASN A C 1
ATOM 1282 O O . ASN A 1 154 ? 2.836 -25.016 -18.438 1 67.56 154 ASN A O 1
ATOM 1286 N N . ARG A 1 155 ? 1.631 -25.578 -16.594 1 55 155 ARG A N 1
ATOM 1287 C CA . ARG A 1 155 ? 2.809 -26.031 -15.867 1 55 155 ARG A CA 1
ATOM 1288 C C . ARG A 1 155 ? 3.156 -27.469 -16.234 1 55 155 ARG A C 1
ATOM 1290 O O . ARG A 1 155 ? 2.273 -28.266 -16.562 1 55 155 ARG A O 1
ATOM 1297 N N . MET B 1 1 ? -9.836 10.711 6.793 1 89.12 1 MET B N 1
ATOM 1298 C CA . MET B 1 1 ? -10.062 10.547 5.359 1 89.12 1 MET B CA 1
ATOM 1299 C C . MET B 1 1 ? -8.906 9.789 4.711 1 89.12 1 MET B C 1
ATOM 1301 O O . MET B 1 1 ? -7.793 9.781 5.242 1 89.12 1 MET B O 1
ATOM 1305 N N . LYS B 1 2 ? -9.305 9.164 3.73 1 91.25 2 LYS B N 1
ATOM 1306 C CA . LYS B 1 2 ? -8.273 8.516 2.926 1 91.25 2 LYS B CA 1
ATOM 1307 C C . LYS B 1 2 ? -8.234 9.086 1.511 1 91.25 2 LYS B C 1
ATOM 1309 O O . LYS B 1 2 ? -9.242 9.594 1.018 1 91.25 2 LYS B O 1
ATOM 1314 N N . TRP B 1 3 ? -7.066 9.047 0.94 1 89.44 3 TRP B N 1
ATOM 1315 C CA . TRP B 1 3 ? -6.922 9.523 -0.43 1 89.44 3 TRP B CA 1
ATOM 1316 C C . TRP B 1 3 ? -7.516 8.531 -1.422 1 89.44 3 TRP B C 1
ATOM 1318 O O . TRP B 1 3 ? -6.844 7.59 -1.843 1 89.44 3 TRP B O 1
ATOM 1328 N N . ASN B 1 4 ? -8.812 8.742 -1.745 1 89.88 4 ASN B N 1
ATOM 1329 C CA . ASN B 1 4 ? -9.562 7.895 -2.664 1 89.88 4 ASN B CA 1
ATOM 1330 C C . ASN B 1 4 ? -10.641 8.688 -3.4 1 89.88 4 ASN B C 1
ATOM 1332 O O . ASN B 1 4 ? -10.867 9.859 -3.105 1 89.88 4 ASN B O 1
ATOM 1336 N N . THR B 1 5 ? -11.219 8.078 -4.387 1 87.56 5 THR B N 1
ATOM 1337 C CA . THR B 1 5 ? -12.148 8.758 -5.277 1 87.56 5 THR B CA 1
ATOM 1338 C C . THR B 1 5 ? -13.391 9.219 -4.512 1 87.56 5 THR B C 1
ATOM 1340 O O . THR B 1 5 ? -14.047 10.18 -4.906 1 87.56 5 THR B O 1
ATOM 1343 N N . ASN B 1 6 ? -13.672 8.594 -3.371 1 85.94 6 ASN B N 1
ATOM 1344 C CA . ASN B 1 6 ? -14.844 8.984 -2.588 1 85.94 6 ASN B CA 1
ATOM 1345 C C . ASN B 1 6 ? -14.57 10.227 -1.75 1 85.94 6 ASN B C 1
ATOM 1347 O O . ASN B 1 6 ? -15.461 11.062 -1.562 1 85.94 6 ASN B O 1
ATOM 1351 N N . ASP B 1 7 ? -13.336 10.375 -1.314 1 87.38 7 ASP B N 1
ATOM 1352 C CA . ASP B 1 7 ? -13.008 11.406 -0.333 1 87.38 7 ASP B CA 1
ATOM 1353 C C . ASP B 1 7 ? -12.32 12.594 -0.997 1 87.38 7 ASP B C 1
ATOM 1355 O O . ASP B 1 7 ? -12.273 13.688 -0.425 1 87.38 7 ASP B O 1
ATOM 1359 N N . VAL B 1 8 ? -11.773 12.383 -2.16 1 85.5 8 VAL B N 1
ATOM 1360 C CA . VAL B 1 8 ? -10.883 13.367 -2.771 1 85.5 8 VAL B CA 1
ATOM 1361 C C . VAL B 1 8 ? -11.633 14.68 -2.98 1 85.5 8 VAL B C 1
ATOM 1363 O O . VAL B 1 8 ? -11.062 15.758 -2.82 1 85.5 8 VAL B O 1
ATOM 1366 N N . ASP B 1 9 ? -12.859 14.609 -3.398 1 83.06 9 ASP B N 1
ATOM 1367 C CA . ASP B 1 9 ? -13.633 15.828 -3.609 1 83.06 9 ASP B CA 1
ATOM 1368 C C . ASP B 1 9 ? -13.828 16.594 -2.301 1 83.06 9 ASP B C 1
ATOM 1370 O O . ASP B 1 9 ? -13.773 17.828 -2.277 1 83.06 9 ASP B O 1
ATOM 1374 N N . VAL B 1 10 ? -14.094 15.891 -1.298 1 83.19 10 VAL B N 1
ATOM 1375 C CA . VAL B 1 10 ? -14.242 16.5 0.02 1 83.19 10 VAL B CA 1
ATOM 1376 C C . VAL B 1 10 ? -12.938 17.203 0.412 1 83.19 10 VAL B C 1
ATOM 1378 O O . VAL B 1 10 ? -12.961 18.344 0.883 1 83.19 10 VAL B O 1
ATOM 1381 N N . TYR B 1 11 ? -11.898 16.5 0.205 1 83.75 11 TYR B N 1
ATOM 1382 C CA . TYR B 1 11 ? -10.586 17.094 0.495 1 83.75 11 TYR B CA 1
ATOM 1383 C C . TYR B 1 11 ? -10.383 18.375 -0.285 1 83.75 11 TYR B C 1
ATOM 1385 O O . TYR B 1 11 ? -9.969 19.391 0.282 1 83.75 11 TYR B O 1
ATOM 1393 N N . LEU B 1 12 ? -10.648 18.328 -1.536 1 81.75 12 LEU B N 1
ATOM 1394 C CA . LEU B 1 12 ? -10.391 19.469 -2.412 1 81.75 12 LEU B CA 1
ATOM 1395 C C . LEU B 1 12 ? -11.266 20.656 -2.039 1 81.75 12 LEU B C 1
ATOM 1397 O O . LEU B 1 12 ? -10.852 21.812 -2.176 1 81.75 12 LEU B O 1
ATOM 1401 N N . GLN B 1 13 ? -12.391 20.359 -1.475 1 83.94 13 GLN B N 1
ATOM 1402 C CA . GLN B 1 13 ? -13.312 21.422 -1.074 1 83.94 13 GLN B CA 1
ATOM 1403 C C . GLN B 1 13 ? -12.953 21.969 0.305 1 83.94 13 GLN B C 1
ATOM 1405 O O . GLN B 1 13 ? -13.242 23.125 0.612 1 83.94 13 GLN B O 1
ATOM 1410 N N . GLU B 1 14 ? -12.352 21.188 1.1 1 84.25 14 GLU B N 1
ATOM 1411 C CA . GLU B 1 14 ? -12.062 21.562 2.48 1 84.25 14 GLU B CA 1
ATOM 1412 C C . GLU B 1 14 ? -10.562 21.703 2.711 1 84.25 14 GLU B C 1
ATOM 1414 O O . GLU B 1 14 ? -10.062 21.375 3.793 1 84.25 14 GLU B O 1
ATOM 1419 N N . GLN B 1 15 ? -9.875 22.062 1.725 1 81.5 15 GLN B N 1
ATOM 1420 C CA . GLN B 1 15 ? -8.414 22.109 1.78 1 81.5 15 GLN B CA 1
ATOM 1421 C C . GLN B 1 15 ? -7.941 23.016 2.912 1 81.5 15 GLN B C 1
ATOM 1423 O O . GLN B 1 15 ? -6.879 22.781 3.494 1 81.5 15 GLN B O 1
ATOM 1428 N N . GLU B 1 16 ? -8.742 24.047 3.225 1 81.75 16 GLU B N 1
ATOM 1429 C CA . GLU B 1 16 ? -8.367 24.969 4.297 1 81.75 16 GLU B CA 1
ATOM 1430 C C . GLU B 1 16 ? -8.383 24.266 5.652 1 81.75 16 GLU B C 1
ATOM 1432 O O . GLU B 1 16 ? -7.602 24.609 6.543 1 81.75 16 GLU B O 1
ATOM 1437 N N . TYR B 1 17 ? -9.188 23.219 5.789 1 84.75 17 TYR B N 1
ATOM 1438 C CA . TYR B 1 17 ? -9.367 22.547 7.074 1 84.75 17 TYR B CA 1
ATOM 1439 C C . TYR B 1 17 ? -8.633 21.219 7.102 1 84.75 17 TYR B C 1
ATOM 1441 O O . TYR B 1 17 ? -8.305 20.703 8.172 1 84.75 17 TYR B O 1
ATOM 1449 N N . ILE B 1 18 ? -8.445 20.703 6 1 89.75 18 ILE B N 1
ATOM 1450 C CA . ILE B 1 18 ? -7.719 19.438 5.855 1 89.75 18 ILE B CA 1
ATOM 1451 C C . ILE B 1 18 ? -6.352 19.703 5.223 1 89.75 18 ILE B C 1
ATOM 1453 O O . ILE B 1 18 ? -6.223 19.734 3.998 1 89.75 18 ILE B O 1
ATOM 1457 N N . ASP B 1 19 ? -5.367 19.922 6.086 1 92.38 19 ASP B N 1
ATOM 1458 C CA . ASP B 1 19 ? -4.074 20.375 5.59 1 92.38 19 ASP B CA 1
ATOM 1459 C C . ASP B 1 19 ? -2.947 19.453 6.039 1 92.38 19 ASP B C 1
ATOM 1461 O O . ASP B 1 19 ? -1.772 19.812 5.984 1 92.38 19 ASP B O 1
ATOM 1465 N N . THR B 1 20 ? -3.314 18.266 6.594 1 95.38 20 THR B N 1
ATOM 1466 C CA . THR B 1 20 ? -2.332 17.344 7.152 1 95.38 20 THR B CA 1
ATOM 1467 C C . THR B 1 20 ? -2.367 16 6.422 1 95.38 20 THR B C 1
ATOM 1469 O O . THR B 1 20 ? -3.432 15.406 6.273 1 95.38 20 THR B O 1
ATOM 1472 N N . ALA B 1 21 ? -1.226 15.617 5.93 1 96.25 21 ALA B N 1
ATOM 1473 C CA . ALA B 1 21 ? -1.081 14.328 5.246 1 96.25 21 ALA B CA 1
ATOM 1474 C C . ALA B 1 21 ? -0.359 13.32 6.129 1 96.25 21 ALA B C 1
ATOM 1476 O O . ALA B 1 21 ? 0.583 13.664 6.844 1 96.25 21 ALA B O 1
ATOM 1477 N N . VAL B 1 22 ? -0.784 12.102 6.074 1 97.31 22 VAL B N 1
ATOM 1478 C CA . VAL B 1 22 ? -0.087 10.984 6.703 1 97.31 22 VAL B CA 1
ATOM 1479 C C . VAL B 1 22 ? 0.291 9.953 5.641 1 97.31 22 VAL B C 1
ATOM 1481 O O . VAL B 1 22 ? -0.552 9.539 4.844 1 97.31 22 VAL B O 1
ATOM 1484 N N . LEU B 1 23 ? 1.496 9.617 5.613 1 97.81 23 LEU B N 1
ATOM 1485 C CA . LEU B 1 23 ? 2.055 8.648 4.68 1 97.81 23 LEU B CA 1
ATOM 1486 C C . LEU B 1 23 ? 2.916 7.621 5.406 1 97.81 23 LEU B C 1
ATOM 1488 O O . LEU B 1 23 ? 3.773 7.984 6.215 1 97.81 23 LEU B O 1
ATOM 1492 N N . SER B 1 24 ? 2.68 6.34 5.168 1 98.5 24 SER B N 1
ATOM 1493 C CA . SER B 1 24 ? 3.527 5.316 5.773 1 98.5 24 SER B CA 1
ATOM 1494 C C . SER B 1 24 ? 4.629 4.875 4.812 1 98.5 24 SER B C 1
ATOM 1496 O O . SER B 1 24 ? 4.391 4.738 3.611 1 98.5 24 SER B O 1
ATOM 1498 N N . LEU B 1 25 ? 5.816 4.73 5.336 1 98.62 25 LEU B N 1
ATOM 1499 C CA . LEU B 1 25 ? 6.953 4.172 4.613 1 98.62 25 LEU B CA 1
ATOM 1500 C C . LEU B 1 25 ? 7.172 2.709 4.992 1 98.62 25 LEU B C 1
ATOM 1502 O O . LEU B 1 25 ? 7.535 2.404 6.129 1 98.62 25 LEU B O 1
ATOM 1506 N N . LEU B 1 26 ? 6.969 1.837 4.008 1 98.31 26 LEU B N 1
ATOM 1507 C CA . LEU B 1 26 ? 6.852 0.421 4.34 1 98.31 26 LEU B CA 1
ATOM 1508 C C . LEU B 1 26 ? 7.914 -0.398 3.611 1 98.31 26 LEU B C 1
ATOM 1510 O O . LEU B 1 26 ? 7.902 -0.487 2.383 1 98.31 26 LEU B O 1
ATOM 1514 N N . PRO B 1 27 ? 8.812 -1.053 4.418 1 96.88 27 PRO B N 1
ATOM 1515 C CA . PRO B 1 27 ? 9.805 -1.925 3.785 1 96.88 27 PRO B CA 1
ATOM 1516 C C . PRO B 1 27 ? 9.211 -3.262 3.34 1 96.88 27 PRO B C 1
ATOM 1518 O O . PRO B 1 27 ? 8.352 -3.82 4.023 1 96.88 27 PRO B O 1
ATOM 1521 N N . VAL B 1 28 ? 9.672 -3.729 2.184 1 95.56 28 VAL B N 1
ATOM 1522 C CA . VAL B 1 28 ? 9.164 -4.984 1.642 1 95.56 28 VAL B CA 1
ATOM 1523 C C . VAL B 1 28 ? 10.32 -5.961 1.432 1 95.56 28 VAL B C 1
ATOM 1525 O O . VAL B 1 28 ? 11.367 -5.586 0.89 1 95.56 28 VAL B O 1
ATOM 1528 N N . SER B 1 29 ? 10.211 -7.09 1.918 1 90.94 29 SER B N 1
ATOM 1529 C CA . SER B 1 29 ? 11.07 -8.242 1.669 1 90.94 29 SER B CA 1
ATOM 1530 C C . SER B 1 29 ? 10.297 -9.547 1.796 1 90.94 29 SER B C 1
ATOM 1532 O O . SER B 1 29 ? 9.477 -9.703 2.707 1 90.94 29 SER B O 1
ATOM 1534 N N . PHE B 1 30 ? 10.516 -10.422 0.848 1 87.94 30 PHE B N 1
ATOM 1535 C CA . PHE B 1 30 ? 9.773 -11.68 0.903 1 87.94 30 PHE B CA 1
ATOM 1536 C C . PHE B 1 30 ? 10.688 -12.828 1.301 1 87.94 30 PHE B C 1
ATOM 1538 O O . PHE B 1 30 ? 10.258 -13.984 1.351 1 87.94 30 PHE B O 1
ATOM 1545 N N . ALA B 1 31 ? 11.945 -12.422 1.548 1 76.06 31 ALA B N 1
ATOM 1546 C CA . ALA B 1 31 ? 12.906 -13.461 1.92 1 76.06 31 ALA B CA 1
ATOM 1547 C C . ALA B 1 31 ? 12.586 -14.031 3.299 1 76.06 31 ALA B C 1
ATOM 1549 O O . ALA B 1 31 ? 12.094 -13.312 4.176 1 76.06 31 ALA B O 1
ATOM 1550 N N . GLU B 1 32 ? 12.688 -15.312 3.475 1 62.81 32 GLU B N 1
ATOM 1551 C CA . GLU B 1 32 ? 12.344 -16.094 4.656 1 62.81 32 GLU B CA 1
ATOM 1552 C C . GLU B 1 32 ? 12.953 -15.492 5.918 1 62.81 32 GLU B C 1
ATOM 1554 O O . GLU B 1 32 ? 12.32 -15.477 6.973 1 62.81 32 GLU B O 1
ATOM 1559 N N . ASP B 1 33 ? 14.086 -15.07 5.852 1 63.19 33 ASP B N 1
ATOM 1560 C CA . ASP B 1 33 ? 14.773 -14.672 7.078 1 63.19 33 ASP B CA 1
ATOM 1561 C C . ASP B 1 33 ? 14.445 -13.234 7.457 1 63.19 33 ASP B C 1
ATOM 1563 O O . ASP B 1 33 ? 15.148 -12.617 8.258 1 63.19 33 ASP B O 1
ATOM 1567 N N . LYS B 1 34 ? 13.164 -12.922 6.891 1 65.19 34 LYS B N 1
ATOM 1568 C CA . LYS B 1 34 ? 12.977 -11.484 7.055 1 65.19 34 LYS B CA 1
ATOM 1569 C C . LYS B 1 34 ? 11.641 -11.18 7.73 1 65.19 34 LYS B C 1
ATOM 1571 O O . LYS B 1 34 ? 10.93 -10.266 7.312 1 65.19 34 LYS B O 1
ATOM 1576 N N . LYS B 1 35 ? 11.375 -11.945 8.805 1 80.44 35 LYS B N 1
ATOM 1577 C CA . LYS B 1 35 ? 10.188 -11.727 9.625 1 80.44 35 LYS B CA 1
ATOM 1578 C C . LYS B 1 35 ? 10.195 -10.328 10.234 1 80.44 35 LYS B C 1
ATOM 1580 O O . LYS B 1 35 ? 9.141 -9.688 10.352 1 80.44 35 LYS B O 1
ATOM 1585 N N . SER B 1 36 ? 11.344 -9.891 10.484 1 88.38 36 SER B N 1
ATOM 1586 C CA . SER B 1 36 ? 11.484 -8.57 11.086 1 88.38 36 SER B CA 1
ATOM 1587 C C . SER B 1 36 ? 10.984 -7.477 10.148 1 88.38 36 SER B C 1
ATOM 1589 O O . SER B 1 36 ? 10.32 -6.535 10.586 1 88.38 36 SER B O 1
ATOM 1591 N N . ARG B 1 37 ? 11.273 -7.562 8.867 1 91.75 37 ARG B N 1
ATOM 1592 C CA . ARG B 1 37 ? 10.836 -6.559 7.902 1 91.75 37 ARG B CA 1
ATOM 1593 C C . ARG B 1 37 ? 9.32 -6.586 7.738 1 91.75 37 ARG B C 1
ATOM 1595 O O . ARG B 1 37 ? 8.688 -5.535 7.602 1 91.75 37 ARG B O 1
ATOM 1602 N N . LEU B 1 38 ? 8.789 -7.824 7.785 1 93.12 38 LEU B N 1
ATOM 1603 C CA . LEU B 1 38 ? 7.34 -7.969 7.727 1 93.12 38 LEU B CA 1
ATOM 1604 C C . LEU B 1 38 ? 6.68 -7.312 8.93 1 93.12 38 LEU B C 1
ATOM 1606 O O . LEU B 1 38 ? 5.637 -6.668 8.805 1 93.12 38 LEU B O 1
ATOM 1610 N N . GLU B 1 39 ? 7.312 -7.461 10.07 1 93.75 39 GLU B N 1
ATOM 1611 C CA . GLU B 1 39 ? 6.805 -6.824 11.281 1 93.75 39 GLU B CA 1
ATOM 1612 C C . GLU B 1 39 ? 6.824 -5.305 11.148 1 93.75 39 GLU B C 1
ATOM 1614 O O . GLU B 1 39 ? 5.883 -4.629 11.562 1 93.75 39 GLU B O 1
ATOM 1619 N N . GLN B 1 40 ? 7.938 -4.793 10.633 1 95.81 40 GLN B N 1
ATOM 1620 C CA . GLN B 1 40 ? 8.039 -3.354 10.43 1 95.81 40 GLN B CA 1
ATOM 1621 C C . GLN B 1 40 ? 6.941 -2.85 9.492 1 95.81 40 GLN B C 1
ATOM 1623 O O . GLN B 1 40 ? 6.301 -1.835 9.773 1 95.81 40 GLN B O 1
ATOM 1628 N N . PHE B 1 41 ? 6.754 -3.58 8.469 1 96.44 41 PHE B N 1
ATOM 1629 C CA . PHE B 1 41 ? 5.703 -3.26 7.504 1 96.44 41 PHE B CA 1
ATOM 1630 C C . PHE B 1 41 ? 4.344 -3.211 8.188 1 96.44 41 PHE B C 1
ATOM 1632 O O . PHE B 1 41 ? 3.643 -2.199 8.117 1 96.44 41 PHE B O 1
ATOM 1639 N N . GLU B 1 42 ? 4.02 -4.246 8.867 1 95.5 42 GLU B N 1
ATOM 1640 C CA . GLU B 1 42 ? 2.689 -4.41 9.453 1 95.5 42 GLU B CA 1
ATOM 1641 C C . GLU B 1 42 ? 2.432 -3.369 10.531 1 95.5 42 GLU B C 1
ATOM 1643 O O . GLU B 1 42 ? 1.331 -2.82 10.625 1 95.5 42 GLU B O 1
ATOM 1648 N N . PHE B 1 43 ? 3.402 -3.164 11.305 1 96.81 43 PHE B N 1
ATOM 1649 C CA . PHE B 1 43 ? 3.227 -2.25 12.43 1 96.81 43 PHE B CA 1
ATOM 1650 C C . PHE B 1 43 ? 2.994 -0.827 11.93 1 96.81 43 PHE B C 1
ATOM 1652 O O . PHE B 1 43 ? 2.029 -0.173 12.336 1 96.81 43 PHE B O 1
ATOM 1659 N N . ALA B 1 44 ? 3.852 -0.332 11.078 1 97.88 44 ALA B N 1
ATOM 1660 C CA . ALA B 1 44 ? 3.717 1.024 10.547 1 97.88 44 ALA B CA 1
ATOM 1661 C C . ALA B 1 44 ? 2.4 1.19 9.797 1 97.88 44 ALA B C 1
ATOM 1663 O O . ALA B 1 44 ? 1.739 2.227 9.906 1 97.88 44 ALA B O 1
ATOM 1664 N N . TYR B 1 45 ? 2.092 0.165 9.039 1 97.38 45 TYR B N 1
ATOM 1665 C CA . TYR B 1 45 ? 0.836 0.195 8.297 1 97.38 45 TYR B CA 1
ATOM 1666 C C . TYR B 1 45 ? -0.353 0.323 9.242 1 97.38 45 TYR B C 1
ATOM 1668 O O . TYR B 1 45 ? -1.199 1.203 9.07 1 97.38 45 TYR B O 1
ATOM 1676 N N . THR B 1 46 ? -0.369 -0.507 10.234 1 96.81 46 THR B N 1
ATOM 1677 C CA . THR B 1 46 ? -1.469 -0.54 11.188 1 96.81 46 THR B CA 1
ATOM 1678 C C . THR B 1 46 ? -1.548 0.77 11.969 1 96.81 46 THR B C 1
ATOM 1680 O O . THR B 1 46 ? -2.635 1.32 12.156 1 96.81 46 THR B O 1
ATOM 1683 N N . LEU B 1 47 ? -0.416 1.221 12.406 1 97.44 47 LEU B N 1
ATOM 1684 C CA . LEU B 1 47 ? -0.374 2.475 13.148 1 97.44 47 LEU B CA 1
ATOM 1685 C C . LEU B 1 47 ? -0.897 3.629 12.305 1 97.44 47 LEU B C 1
ATOM 1687 O O . LEU B 1 47 ? -1.687 4.445 12.781 1 97.44 47 LEU B O 1
ATOM 1691 N N . SER B 1 48 ? -0.463 3.727 11.055 1 97.38 48 SER B N 1
ATOM 1692 C CA . SER B 1 48 ? -0.915 4.789 10.164 1 97.38 48 SER B CA 1
ATOM 1693 C C . SER B 1 48 ? -2.432 4.77 10 1 97.38 48 SER B C 1
ATOM 1695 O O . SER B 1 48 ? -3.07 5.82 9.977 1 97.38 48 SER B O 1
ATOM 1697 N N . ASN B 1 49 ? -2.943 3.57 9.883 1 96.75 49 ASN B N 1
ATOM 1698 C CA . ASN B 1 49 ? -4.395 3.441 9.789 1 96.75 49 ASN B CA 1
ATOM 1699 C C . ASN B 1 49 ? -5.082 3.949 11.055 1 96.75 49 ASN B C 1
ATOM 1701 O O . ASN B 1 49 ? -6.113 4.621 10.984 1 96.75 49 ASN B O 1
ATOM 1705 N N . GLU B 1 50 ? -4.512 3.609 12.164 1 96.38 50 GLU B N 1
ATOM 1706 C CA . GLU B 1 50 ? -5.098 4.027 13.438 1 96.38 50 GLU B CA 1
ATOM 1707 C C . GLU B 1 50 ? -5.008 5.539 13.609 1 96.38 50 GLU B C 1
ATOM 1709 O O . GLU B 1 50 ? -5.914 6.156 14.18 1 96.38 50 GLU B O 1
ATOM 1714 N N . VAL B 1 51 ? -3.963 6.137 13.18 1 96.69 51 VAL B N 1
ATOM 1715 C CA . VAL B 1 51 ? -3.811 7.59 13.219 1 96.69 51 VAL B CA 1
ATOM 1716 C C . VAL B 1 51 ? -4.938 8.25 12.422 1 96.69 51 VAL B C 1
ATOM 1718 O O . VAL B 1 51 ? -5.555 9.203 12.891 1 96.69 51 VAL B O 1
ATOM 1721 N N . GLU B 1 52 ? -5.184 7.754 11.211 1 95.81 52 GLU B N 1
ATOM 1722 C CA . GLU B 1 52 ? -6.258 8.297 10.375 1 95.81 52 GLU B CA 1
ATOM 1723 C C . GLU B 1 52 ? -7.605 8.188 11.078 1 95.81 52 GLU B C 1
ATOM 1725 O O . GLU B 1 52 ? -8.406 9.125 11.047 1 95.81 52 GLU B O 1
ATOM 1730 N N . LYS B 1 53 ? -7.809 7.07 11.734 1 94.62 53 LYS B N 1
ATOM 1731 C CA . LYS B 1 53 ? -9.062 6.883 12.453 1 94.62 53 LYS B CA 1
ATOM 1732 C C . LYS B 1 53 ? -9.195 7.879 13.602 1 94.62 53 LYS B C 1
ATOM 1734 O O . LYS B 1 53 ? -10.266 8.445 13.828 1 94.62 53 LYS B O 1
ATOM 1739 N N . GLN B 1 54 ? -8.117 8.07 14.312 1 93.56 54 GLN B N 1
ATOM 1740 C CA . GLN B 1 54 ? -8.086 8.945 15.477 1 93.56 54 GLN B CA 1
ATOM 1741 C C . GLN B 1 54 ? -8.336 10.398 15.086 1 93.56 54 GLN B C 1
ATOM 1743 O O . GLN B 1 54 ? -8.984 11.141 15.828 1 93.56 54 GLN B O 1
ATOM 1748 N N . PHE B 1 55 ? -7.848 10.781 13.953 1 92.12 55 PHE B N 1
ATOM 1749 C CA . PHE B 1 55 ? -7.934 12.18 13.531 1 92.12 55 PHE B CA 1
ATOM 1750 C C . PHE B 1 55 ? -8.836 12.32 12.312 1 92.12 55 PHE B C 1
ATOM 1752 O O . PHE B 1 55 ? -8.555 13.102 11.406 1 92.12 55 PHE B O 1
ATOM 1759 N N . LYS B 1 56 ? -9.805 11.477 12.312 1 88.31 56 LYS B N 1
ATOM 1760 C CA . LYS B 1 56 ? -10.75 11.477 11.203 1 88.31 56 LYS B CA 1
ATOM 1761 C C . LYS B 1 56 ? -11.25 12.891 10.914 1 88.31 56 LYS B C 1
ATOM 1763 O O . LYS B 1 56 ? -11.664 13.602 11.828 1 88.31 56 LYS B O 1
ATOM 1768 N N . GLY B 1 57 ? -11.141 13.227 9.727 1 84.12 57 GLY B N 1
ATOM 1769 C CA . GLY B 1 57 ? -11.641 14.539 9.328 1 84.12 57 GLY B CA 1
ATOM 1770 C C . GLY B 1 57 ? -10.586 15.625 9.398 1 84.12 57 GLY B C 1
ATOM 1771 O O . GLY B 1 57 ? -10.766 16.703 8.844 1 84.12 57 GLY B O 1
ATOM 1772 N N . ARG B 1 58 ? -9.539 15.328 10.086 1 88 58 ARG B N 1
ATOM 1773 C CA . ARG B 1 58 ? -8.5 16.344 10.242 1 88 58 ARG B CA 1
ATOM 1774 C C . ARG B 1 58 ? -7.285 16.016 9.375 1 88 58 ARG B C 1
ATOM 1776 O O . ARG B 1 58 ? -6.512 16.906 9.023 1 88 58 ARG B O 1
ATOM 1783 N N . ILE B 1 59 ? -7.145 14.828 9 1 93.75 59 ILE B N 1
ATOM 1784 C CA . ILE B 1 59 ? -5.973 14.438 8.219 1 93.75 59 ILE B CA 1
ATOM 1785 C C . ILE B 1 59 ? -6.402 13.57 7.039 1 93.75 59 ILE B C 1
ATOM 1787 O O . ILE B 1 59 ? -7.52 13.047 7.016 1 93.75 59 ILE B O 1
ATOM 1791 N N . VAL B 1 60 ? -5.566 13.531 6.074 1 94.88 60 VAL B N 1
ATOM 1792 C CA . VAL B 1 60 ? -5.758 12.625 4.945 1 94.88 60 VAL B CA 1
ATOM 1793 C C . VAL B 1 60 ? -4.645 11.578 4.926 1 94.88 60 VAL B C 1
ATOM 1795 O O . VAL B 1 60 ? -3.461 11.922 4.984 1 94.88 60 VAL B O 1
ATOM 1798 N N . GLN B 1 61 ? -5.047 10.336 4.992 1 96.94 61 GLN B N 1
ATOM 1799 C CA . GLN B 1 61 ? -4.074 9.266 4.816 1 96.94 61 GLN B CA 1
ATOM 1800 C C . GLN B 1 61 ? -3.848 8.969 3.336 1 96.94 61 GLN B C 1
ATOM 1802 O O . GLN B 1 61 ? -4.797 8.672 2.605 1 96.94 61 GLN B O 1
ATOM 1807 N N . PHE B 1 62 ? -2.684 9.047 2.951 1 96.88 62 PHE B N 1
ATOM 1808 C CA . PHE B 1 62 ? -2.314 8.797 1.563 1 96.88 62 PHE B CA 1
ATOM 1809 C C . PHE B 1 62 ? -1.785 7.379 1.393 1 96.88 62 PHE B C 1
ATOM 1811 O O . PHE B 1 62 ? -1.536 6.68 2.379 1 96.88 62 PHE B O 1
ATOM 1818 N N . PRO B 1 63 ? -1.659 6.891 0.144 1 96.69 63 PRO B N 1
ATOM 1819 C CA . PRO B 1 63 ? -1.145 5.543 -0.109 1 96.69 63 PRO B CA 1
ATOM 1820 C C . PRO B 1 63 ? 0.235 5.316 0.503 1 96.69 63 PRO B C 1
ATOM 1822 O O . PRO B 1 63 ? 1.042 6.246 0.582 1 96.69 63 PRO B O 1
ATOM 1825 N N . SER B 1 64 ? 0.464 4.109 0.862 1 98.19 64 SER B N 1
ATOM 1826 C CA . SER B 1 64 ? 1.748 3.764 1.462 1 98.19 64 SER B CA 1
ATOM 1827 C C . SER B 1 64 ? 2.867 3.795 0.427 1 98.19 64 SER B C 1
ATOM 1829 O O . SER B 1 64 ? 2.67 3.393 -0.721 1 98.19 64 SER B O 1
ATOM 1831 N N . PHE B 1 65 ? 3.951 4.305 0.86 1 98.62 65 PHE B N 1
ATOM 1832 C CA . PHE B 1 65 ? 5.191 4.254 0.097 1 98.62 65 PHE B CA 1
ATOM 1833 C C . PHE B 1 65 ? 5.945 2.961 0.376 1 98.62 65 PHE B C 1
ATOM 1835 O O . PHE B 1 65 ? 6.531 2.795 1.45 1 98.62 65 PHE B O 1
ATOM 1842 N N . THR B 1 66 ? 5.93 2.035 -0.591 1 98.5 66 THR B N 1
ATOM 1843 C CA . THR B 1 66 ? 6.605 0.757 -0.402 1 98.5 66 THR B CA 1
ATOM 1844 C C . THR B 1 66 ? 7.961 0.752 -1.106 1 98.5 66 THR B C 1
ATOM 1846 O O . THR B 1 66 ? 8.125 1.389 -2.148 1 98.5 66 THR B O 1
ATOM 1849 N N . TYR B 1 67 ? 8.883 0.084 -0.506 1 98 67 TYR B N 1
ATOM 1850 C CA . TYR B 1 67 ? 10.219 -0.043 -1.075 1 98 67 TYR B CA 1
ATOM 1851 C C . TYR B 1 67 ? 10.867 -1.36 -0.662 1 98 67 TYR B C 1
ATOM 1853 O O . TYR B 1 67 ? 10.648 -1.841 0.453 1 98 67 TYR B O 1
ATOM 1861 N N . HIS B 1 68 ? 11.633 -1.921 -1.585 1 96.88 68 HIS B N 1
ATOM 1862 C CA . HIS B 1 68 ? 12.367 -3.143 -1.271 1 96.88 68 HIS B CA 1
ATOM 1863 C C . HIS B 1 68 ? 13.516 -2.861 -0.313 1 96.88 68 HIS B C 1
ATOM 1865 O O . HIS B 1 68 ? 14.18 -1.825 -0.416 1 96.88 68 HIS B O 1
ATOM 1871 N N . VAL B 1 69 ? 13.812 -3.801 0.507 1 94 69 VAL B N 1
ATOM 1872 C CA . VAL B 1 69 ? 14.82 -3.617 1.55 1 94 69 VAL B CA 1
ATOM 1873 C C . VAL B 1 69 ? 16.203 -3.482 0.917 1 94 69 VAL B C 1
ATOM 1875 O O . VAL B 1 69 ? 17.109 -2.918 1.521 1 94 69 VAL B O 1
ATOM 1878 N N . SER B 1 70 ? 16.359 -4.004 -0.278 1 93.5 70 SER B N 1
ATOM 1879 C CA . SER B 1 70 ? 17.656 -3.934 -0.952 1 93.5 70 SER B CA 1
ATOM 1880 C C . SER B 1 70 ? 17.828 -2.607 -1.685 1 93.5 70 SER B C 1
ATOM 1882 O O . SER B 1 70 ? 18.906 -2.307 -2.188 1 93.5 70 SER B O 1
ATOM 1884 N N . GLU B 1 71 ? 16.75 -1.849 -1.812 1 95.25 71 GLU B N 1
ATOM 1885 C CA . GLU B 1 71 ? 16.859 -0.548 -2.469 1 95.25 71 GLU B CA 1
ATOM 1886 C C . GLU B 1 71 ? 17.797 0.384 -1.705 1 95.25 71 GLU B C 1
ATOM 1888 O O . GLU B 1 71 ? 17.734 0.458 -0.476 1 95.25 71 GLU B O 1
ATOM 1893 N N . GLU B 1 72 ? 18.609 1.087 -2.451 1 95.5 72 GLU B N 1
ATOM 1894 C CA . GLU B 1 72 ? 19.469 2.082 -1.812 1 95.5 72 GLU B CA 1
ATOM 1895 C C . GLU B 1 72 ? 18.641 3.203 -1.187 1 95.5 72 GLU B C 1
ATOM 1897 O O . GLU B 1 72 ? 17.719 3.725 -1.814 1 95.5 72 GLU B O 1
ATOM 1902 N N . GLN B 1 73 ? 19.062 3.58 -0.025 1 94.31 73 GLN B N 1
ATOM 1903 C CA . GLN B 1 73 ? 18.312 4.578 0.735 1 94.31 73 GLN B CA 1
ATOM 1904 C C . GLN B 1 73 ? 18.188 5.879 -0.051 1 94.31 73 GLN B C 1
ATOM 1906 O O . GLN B 1 73 ? 17.109 6.492 -0.061 1 94.31 73 GLN B O 1
ATOM 1911 N N . GLU B 1 74 ? 19.25 6.266 -0.706 1 95.31 74 GLU B N 1
ATOM 1912 C CA . GLU B 1 74 ? 19.25 7.508 -1.472 1 95.31 74 GLU B CA 1
ATOM 1913 C C . GLU B 1 74 ? 18.219 7.457 -2.594 1 95.31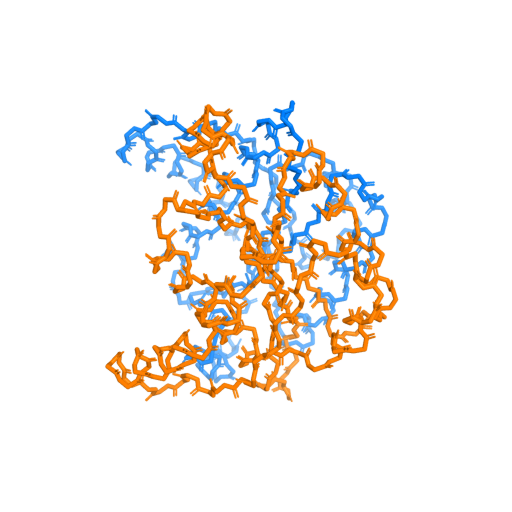 74 GLU B C 1
ATOM 1915 O O . GLU B 1 74 ? 17.578 8.461 -2.898 1 95.31 74 GLU B O 1
ATOM 1920 N N . GLN B 1 75 ? 18.094 6.305 -3.188 1 96.5 75 GLN B N 1
ATOM 1921 C CA . GLN B 1 75 ? 17.109 6.141 -4.262 1 96.5 75 GLN B CA 1
ATOM 1922 C C . GLN B 1 75 ? 15.688 6.219 -3.727 1 96.5 75 GLN B C 1
ATOM 1924 O O . GLN B 1 75 ? 14.828 6.855 -4.336 1 96.5 75 GLN B O 1
ATOM 1929 N N . ALA B 1 76 ? 15.461 5.594 -2.6 1 97.19 76 ALA B N 1
ATOM 1930 C CA . ALA B 1 76 ? 14.141 5.656 -1.973 1 97.19 76 ALA B CA 1
ATOM 1931 C C . ALA B 1 76 ? 13.789 7.09 -1.582 1 97.19 76 ALA B C 1
ATOM 1933 O O . ALA B 1 76 ? 12.648 7.527 -1.763 1 97.19 76 ALA B O 1
ATOM 1934 N N . VAL B 1 77 ? 14.766 7.797 -1.104 1 97.06 77 VAL B N 1
ATOM 1935 C CA . VAL B 1 77 ? 14.57 9.188 -0.697 1 97.06 77 VAL B CA 1
ATOM 1936 C C . VAL B 1 77 ? 14.211 10.031 -1.915 1 97.06 77 VAL B C 1
ATOM 1938 O O . VAL B 1 77 ? 13.312 10.875 -1.854 1 97.06 77 VAL B O 1
ATOM 1941 N N . GLU B 1 78 ? 14.914 9.797 -2.965 1 96.69 78 GLU B N 1
ATOM 1942 C CA . GLU B 1 78 ? 14.633 10.531 -4.195 1 96.69 78 GLU B CA 1
ATOM 1943 C C . GLU B 1 78 ? 13.211 10.273 -4.676 1 96.69 78 GLU B C 1
ATOM 1945 O O . GLU B 1 78 ? 12.5 11.203 -5.07 1 96.69 78 GLU B O 1
ATOM 1950 N N . ARG B 1 79 ? 12.82 9.078 -4.688 1 97.44 79 ARG B N 1
ATOM 1951 C CA . ARG B 1 79 ? 11.453 8.742 -5.086 1 97.44 79 ARG B CA 1
ATOM 1952 C C . ARG B 1 79 ? 10.438 9.391 -4.148 1 97.44 79 ARG B C 1
ATOM 1954 O O . ARG B 1 79 ? 9.422 9.93 -4.602 1 97.44 79 ARG B O 1
ATOM 1961 N N . LEU B 1 80 ? 10.695 9.328 -2.844 1 97.56 80 LEU B N 1
ATOM 1962 C CA . LEU B 1 80 ? 9.797 9.898 -1.85 1 97.56 80 LEU B CA 1
ATOM 1963 C C . LEU B 1 80 ? 9.633 11.406 -2.066 1 97.56 80 LEU B C 1
ATOM 1965 O O . LEU B 1 80 ? 8.547 11.953 -1.866 1 97.56 80 LEU B O 1
ATOM 1969 N N . GLN B 1 81 ? 10.695 12.039 -2.492 1 96.56 81 GLN B N 1
ATOM 1970 C CA . GLN B 1 81 ? 10.656 13.484 -2.701 1 96.56 81 GLN B CA 1
ATOM 1971 C C . GLN B 1 81 ? 9.602 13.859 -3.738 1 96.56 81 GLN B C 1
ATOM 1973 O O . GLN B 1 81 ? 8.961 14.906 -3.621 1 96.56 81 GLN B O 1
ATOM 1978 N N . GLU B 1 82 ? 9.43 13.055 -4.738 1 95.38 82 GLU B N 1
ATOM 1979 C CA . GLU B 1 82 ? 8.398 13.312 -5.734 1 95.38 82 GLU B CA 1
ATOM 1980 C C . GLU B 1 82 ? 7.008 13.297 -5.102 1 95.38 82 GLU B C 1
ATOM 1982 O O . GLU B 1 82 ? 6.145 14.102 -5.457 1 95.38 82 GLU B O 1
ATOM 1987 N N . TRP B 1 83 ? 6.77 12.367 -4.207 1 96.69 83 TRP B N 1
ATOM 1988 C CA . TRP B 1 83 ? 5.504 12.289 -3.48 1 96.69 83 TRP B CA 1
ATOM 1989 C C . TRP B 1 83 ? 5.281 13.539 -2.641 1 96.69 83 TRP B C 1
ATOM 1991 O O . TRP B 1 83 ? 4.188 14.117 -2.645 1 96.69 83 TRP B O 1
ATOM 2001 N N . LEU B 1 84 ? 6.383 13.906 -1.951 1 96.69 84 LEU B N 1
ATOM 2002 C CA . LEU B 1 84 ? 6.312 15.07 -1.068 1 96.69 84 LEU B CA 1
ATOM 2003 C C . LEU B 1 84 ? 6.062 16.344 -1.867 1 96.69 84 LEU B C 1
ATOM 2005 O O . LEU B 1 84 ? 5.297 17.203 -1.44 1 96.69 84 LEU B O 1
ATOM 2009 N N . ASP B 1 85 ? 6.715 16.453 -3.033 1 95.19 85 ASP B N 1
ATOM 2010 C CA . ASP B 1 85 ? 6.477 17.594 -3.91 1 95.19 85 ASP B CA 1
ATOM 2011 C C . ASP B 1 85 ? 5.004 17.672 -4.316 1 95.19 85 ASP B C 1
ATOM 2013 O O . ASP B 1 85 ? 4.422 18.75 -4.336 1 95.19 85 ASP B O 1
ATOM 2017 N N . ASP B 1 86 ? 4.395 16.578 -4.617 1 93.81 86 ASP B N 1
ATOM 2018 C CA . ASP B 1 86 ? 2.975 16.531 -4.957 1 93.81 86 ASP B CA 1
ATOM 2019 C C . ASP B 1 86 ? 2.115 17 -3.787 1 93.81 86 ASP B C 1
ATOM 2021 O O . ASP B 1 86 ? 1.156 17.75 -3.979 1 93.81 86 ASP B O 1
ATOM 2025 N N . LEU B 1 87 ? 2.449 16.516 -2.623 1 94.56 87 LEU B N 1
ATOM 2026 C CA . LEU B 1 87 ? 1.683 16.875 -1.434 1 94.56 87 LEU B CA 1
ATOM 2027 C C . LEU B 1 87 ? 1.775 18.375 -1.154 1 94.56 87 LEU B C 1
ATOM 2029 O O . LEU B 1 87 ? 0.786 19 -0.769 1 94.56 87 LEU B O 1
ATOM 2033 N N . ASN B 1 88 ? 2.947 18.906 -1.39 1 94.06 88 ASN B N 1
ATOM 2034 C CA . ASN B 1 88 ? 3.123 20.344 -1.243 1 94.06 88 ASN B CA 1
ATOM 2035 C C . ASN B 1 88 ? 2.287 21.109 -2.26 1 94.06 88 ASN B C 1
ATOM 2037 O O . ASN B 1 88 ? 1.642 22.109 -1.912 1 94.06 88 ASN B O 1
ATOM 2041 N N . THR B 1 89 ? 2.34 20.641 -3.443 1 91.69 89 THR B N 1
ATOM 2042 C CA . THR B 1 89 ? 1.566 21.297 -4.5 1 91.69 89 THR B CA 1
ATOM 2043 C C . THR B 1 89 ? 0.073 21.234 -4.191 1 91.69 89 THR B C 1
ATOM 2045 O O . THR B 1 89 ? -0.67 22.156 -4.512 1 91.69 89 THR B O 1
ATOM 2048 N N . LEU B 1 90 ? -0.379 20.156 -3.555 1 89.19 90 LEU B N 1
ATOM 2049 C CA . LEU B 1 90 ? -1.771 19.969 -3.164 1 89.19 90 LEU B CA 1
ATOM 2050 C C . LEU B 1 90 ? -2.15 20.922 -2.029 1 89.19 90 LEU B C 1
ATOM 2052 O O . LEU B 1 90 ? -3.336 21.125 -1.763 1 89.19 90 LEU B O 1
ATOM 2056 N N . GLY B 1 91 ? -1.11 21.406 -1.325 1 90 91 GLY B N 1
ATOM 2057 C CA . GLY B 1 91 ? -1.365 22.391 -0.281 1 90 91 GLY B CA 1
ATOM 2058 C C . GLY B 1 91 ? -1.293 21.797 1.117 1 90 91 GLY B C 1
ATOM 2059 O O . GLY B 1 91 ? -1.8 22.391 2.072 1 90 91 GLY B O 1
ATOM 2060 N N . MET B 1 92 ? -0.658 20.672 1.282 1 92.94 92 MET B N 1
ATOM 2061 C CA . MET B 1 92 ? -0.508 20.078 2.609 1 92.94 92 MET B CA 1
ATOM 2062 C C . MET B 1 92 ? 0.486 20.875 3.449 1 92.94 92 MET B C 1
ATOM 2064 O O . MET B 1 92 ? 1.666 20.953 3.105 1 92.94 92 MET B O 1
ATOM 2068 N N . LYS B 1 93 ? -0.004 21.344 4.543 1 94.12 93 LYS B N 1
ATOM 2069 C CA . LYS B 1 93 ? 0.832 22.156 5.414 1 94.12 93 LYS B CA 1
ATOM 2070 C C . LYS B 1 93 ? 1.68 21.297 6.34 1 94.12 93 LYS B C 1
ATOM 2072 O O . LYS B 1 93 ? 2.768 21.703 6.754 1 94.12 93 LYS B O 1
ATOM 2077 N N . HIS B 1 94 ? 1.133 20.141 6.719 1 95.62 94 HIS B N 1
ATOM 2078 C CA . HIS B 1 94 ? 1.819 19.188 7.582 1 95.62 94 HIS B CA 1
ATOM 2079 C C . HIS B 1 94 ? 1.847 17.797 6.957 1 95.62 94 HIS B C 1
ATOM 2081 O O . HIS B 1 94 ? 0.805 17.266 6.559 1 95.62 94 HIS B O 1
ATOM 2087 N N . ILE B 1 95 ? 3.053 17.281 6.883 1 96.75 95 ILE B N 1
ATOM 2088 C CA . ILE B 1 95 ? 3.195 15.938 6.336 1 96.75 95 ILE B CA 1
ATOM 2089 C C . ILE B 1 95 ? 3.883 15.039 7.363 1 96.75 95 ILE B C 1
ATOM 2091 O O . ILE B 1 95 ? 5.02 15.297 7.762 1 96.75 95 ILE B O 1
ATOM 2095 N N . PHE B 1 96 ? 3.18 14.016 7.773 1 97.12 96 PHE B N 1
ATOM 2096 C CA . PHE B 1 96 ? 3.734 13.039 8.711 1 97.12 96 PHE B CA 1
ATOM 2097 C C . PHE B 1 96 ? 4.09 11.742 7.996 1 97.12 96 PHE B C 1
ATOM 2099 O O . PHE B 1 96 ? 3.23 11.109 7.379 1 97.12 96 PHE B O 1
ATOM 2106 N N . LEU B 1 97 ? 5.34 11.398 8.062 1 98.12 97 LEU B N 1
ATOM 2107 C CA . LEU B 1 97 ? 5.836 10.125 7.551 1 98.12 97 LEU B CA 1
ATOM 2108 C C . LEU B 1 97 ? 6.004 9.117 8.68 1 98.12 97 LEU B C 1
ATOM 2110 O O . LEU B 1 97 ? 6.801 9.328 9.602 1 98.12 97 LEU B O 1
ATOM 2114 N N . ILE B 1 98 ? 5.254 8.031 8.602 1 97.88 98 ILE B N 1
ATOM 2115 C CA . ILE B 1 98 ? 5.305 7.016 9.648 1 97.88 98 ILE B CA 1
ATOM 2116 C C . ILE B 1 98 ? 6.086 5.801 9.156 1 97.88 98 ILE B C 1
ATOM 2118 O O . ILE B 1 98 ? 5.809 5.273 8.078 1 97.88 98 ILE B O 1
ATOM 2122 N N . THR B 1 99 ? 7.09 5.379 9.938 1 98.19 99 THR B N 1
ATOM 2123 C CA . THR B 1 99 ? 7.879 4.223 9.539 1 98.19 99 THR B CA 1
ATOM 2124 C C . THR B 1 99 ? 8.391 3.463 10.758 1 98.19 99 THR B C 1
ATOM 2126 O O . THR B 1 99 ? 8.539 4.043 11.836 1 98.19 99 THR B O 1
ATOM 2129 N N . SER B 1 100 ? 8.57 2.186 10.594 1 97.19 100 SER B N 1
ATOM 2130 C CA . SER B 1 100 ? 9.25 1.376 11.609 1 97.19 100 SER B CA 1
ATOM 2131 C C . SER B 1 100 ? 10.641 0.96 11.141 1 97.19 100 SER B C 1
ATOM 2133 O O . SER B 1 100 ? 11.281 0.112 11.766 1 97.19 100 SER B O 1
ATOM 2135 N N . ASP B 1 101 ? 11.094 1.454 10.039 1 96.69 101 ASP B N 1
ATOM 2136 C CA . ASP B 1 101 ? 12.43 1.229 9.516 1 96.69 101 ASP B CA 1
ATOM 2137 C C . ASP B 1 101 ? 13.398 2.316 9.977 1 96.69 101 ASP B C 1
ATOM 2139 O O . ASP B 1 101 ? 13.32 3.459 9.523 1 96.69 101 ASP B O 1
ATOM 2143 N N . SER B 1 102 ? 14.297 1.958 10.75 1 95.5 102 SER B N 1
ATOM 2144 C CA . SER B 1 102 ? 15.211 2.914 11.375 1 95.5 102 SER B CA 1
ATOM 2145 C C . SER B 1 102 ? 16.156 3.527 10.344 1 95.5 102 SER B C 1
ATOM 2147 O O . SER B 1 102 ? 16.781 4.559 10.602 1 95.5 102 SER B O 1
ATOM 2149 N N . ASN B 1 103 ? 16.281 2.93 9.188 1 94.62 103 ASN B N 1
ATOM 2150 C CA . ASN B 1 103 ? 17.125 3.482 8.141 1 94.62 103 ASN B CA 1
ATOM 2151 C C . ASN B 1 103 ? 16.672 4.883 7.738 1 94.62 103 ASN B C 1
ATOM 2153 O O . ASN B 1 103 ? 17.469 5.676 7.23 1 94.62 103 ASN B O 1
ATOM 2157 N N . TRP B 1 104 ? 15.383 5.23 8.016 1 96.94 104 TRP B N 1
ATOM 2158 C CA . TRP B 1 104 ? 14.836 6.516 7.594 1 96.94 104 TRP B CA 1
ATOM 2159 C C . TRP B 1 104 ? 15.195 7.613 8.586 1 96.94 104 TRP B C 1
ATOM 2161 O O . TRP B 1 104 ? 15.047 8.805 8.289 1 96.94 104 TRP B O 1
ATOM 2171 N N . LYS B 1 105 ? 15.688 7.285 9.758 1 94.25 105 LYS B N 1
ATOM 2172 C CA . LYS B 1 105 ? 15.992 8.273 10.789 1 94.25 105 LYS B CA 1
ATOM 2173 C C . LYS B 1 105 ? 17.031 9.281 10.297 1 94.25 105 LYS B C 1
ATOM 2175 O O . LYS B 1 105 ? 16.938 10.469 10.617 1 94.25 105 LYS B O 1
ATOM 2180 N N . GLY B 1 106 ? 17.953 8.758 9.477 1 91.12 106 GLY B N 1
ATOM 2181 C CA . GLY B 1 106 ? 18.969 9.641 8.922 1 91.12 106 GLY B CA 1
ATOM 2182 C C . GLY B 1 106 ? 18.391 10.695 7.996 1 91.12 106 GLY B C 1
ATOM 2183 O O . GLY B 1 106 ? 19.016 11.742 7.777 1 91.12 106 GLY B O 1
ATOM 2184 N N . TYR B 1 107 ? 17.281 10.445 7.457 1 92.25 107 TYR B N 1
ATOM 2185 C CA . TYR B 1 107 ? 16.625 11.352 6.516 1 92.25 107 TYR B CA 1
ATOM 2186 C C . TYR B 1 107 ? 15.914 12.484 7.25 1 92.25 107 TYR B C 1
ATOM 2188 O O . TYR B 1 107 ? 15.617 13.523 6.656 1 92.25 107 TYR B O 1
ATOM 2196 N N . GLU B 1 108 ? 15.664 12.344 8.531 1 89.75 108 GLU B N 1
ATOM 2197 C CA . GLU B 1 108 ? 14.898 13.305 9.328 1 89.75 108 GLU B CA 1
ATOM 2198 C C . GLU B 1 108 ? 15.5 14.703 9.219 1 89.75 108 GLU B C 1
ATOM 2200 O O . GLU B 1 108 ? 14.766 15.68 9.07 1 89.75 108 GLU B O 1
ATOM 2205 N N . LYS B 1 109 ? 16.781 14.766 9.148 1 89.94 109 LYS B N 1
ATOM 2206 C CA . LYS B 1 109 ? 17.484 16.047 9.164 1 89.94 109 LYS B CA 1
ATOM 2207 C C . LYS B 1 109 ? 17.344 16.766 7.82 1 89.94 109 LYS B C 1
ATOM 2209 O O . LYS B 1 109 ? 17.516 17.984 7.742 1 89.94 109 LYS B O 1
ATOM 2214 N N . THR B 1 110 ? 17.047 15.977 6.785 1 90.5 110 THR B N 1
ATOM 2215 C CA . THR B 1 110 ? 16.984 16.547 5.441 1 90.5 110 THR B CA 1
ATOM 2216 C C . THR B 1 110 ? 15.547 16.891 5.059 1 90.5 110 THR B C 1
ATOM 2218 O O . THR B 1 110 ? 15.312 17.5 4.016 1 90.5 110 THR B O 1
ATOM 2221 N N . CYS B 1 111 ? 14.648 16.578 5.957 1 90.69 111 CYS B N 1
ATOM 2222 C CA . CYS B 1 111 ? 13.242 16.828 5.672 1 90.69 111 CYS B CA 1
ATOM 2223 C C . CYS B 1 111 ? 12.938 18.328 5.672 1 90.69 111 CYS B C 1
ATOM 2225 O O . CYS B 1 111 ? 13.516 19.078 6.461 1 90.69 111 CYS B O 1
ATOM 2227 N N . GLU B 1 112 ? 12.07 18.719 4.762 1 92.5 112 GLU B N 1
ATOM 2228 C CA . GLU B 1 112 ? 11.555 20.094 4.809 1 92.5 112 GLU B CA 1
ATOM 2229 C C . GLU B 1 112 ? 10.867 20.375 6.141 1 92.5 112 GLU B C 1
ATOM 2231 O O . GLU B 1 112 ? 10.516 19.453 6.875 1 92.5 112 GLU B O 1
ATOM 2236 N N . GLU B 1 113 ? 10.578 21.609 6.398 1 91.81 113 GLU B N 1
ATOM 2237 C CA . GLU B 1 113 ? 10.023 22.062 7.676 1 91.81 113 GLU B CA 1
ATOM 2238 C C . GLU B 1 113 ? 8.633 21.484 7.91 1 91.81 113 GLU B C 1
ATOM 2240 O O . GLU B 1 113 ? 8.266 21.188 9.047 1 91.81 113 GLU B O 1
ATOM 2245 N N . ASN B 1 114 ? 7.918 21.312 6.879 1 94.81 114 ASN B N 1
ATOM 2246 C CA . ASN B 1 114 ? 6.539 20.875 7.043 1 94.81 114 ASN B CA 1
ATOM 2247 C C . ASN B 1 114 ? 6.438 19.344 7.043 1 94.81 114 ASN B C 1
ATOM 2249 O O . ASN B 1 114 ? 5.336 18.797 7.086 1 94.81 114 ASN B O 1
ATOM 2253 N N . VAL B 1 115 ? 7.586 18.656 6.934 1 96.19 115 VAL B N 1
ATOM 2254 C CA . VAL B 1 115 ? 7.621 17.188 6.926 1 96.19 115 VAL B CA 1
ATOM 2255 C C . VAL B 1 115 ? 8.18 16.688 8.25 1 96.19 115 VAL B C 1
ATOM 2257 O O . VAL B 1 115 ? 9.242 17.141 8.695 1 96.19 115 VAL B O 1
ATOM 2260 N N . GLU B 1 116 ? 7.457 15.789 8.852 1 95.38 116 GLU B N 1
ATOM 2261 C CA . GLU B 1 116 ? 7.895 15.164 10.094 1 95.38 116 GLU B CA 1
ATOM 2262 C C . GLU B 1 116 ? 8.016 13.656 9.938 1 95.38 116 GLU B C 1
ATOM 2264 O O . GLU B 1 116 ? 7.039 12.977 9.625 1 95.38 116 GLU B O 1
ATOM 2269 N N . LEU B 1 117 ? 9.195 13.188 10.117 1 96.69 117 LEU B N 1
ATOM 2270 C CA . LEU B 1 117 ? 9.414 11.742 10.117 1 96.69 117 LEU B CA 1
ATOM 2271 C C . LEU B 1 117 ? 9.18 11.156 11.508 1 96.69 117 LEU B C 1
ATOM 2273 O O . LEU B 1 117 ? 9.852 11.539 12.469 1 96.69 117 LEU B O 1
ATOM 2277 N N . VAL B 1 118 ? 8.227 10.289 11.57 1 95.69 118 VAL B N 1
ATOM 2278 C CA . VAL B 1 118 ? 7.883 9.617 12.82 1 95.69 118 VAL B CA 1
ATOM 2279 C C . VAL B 1 118 ? 8.328 8.156 12.758 1 95.69 118 VAL B C 1
ATOM 2281 O O . VAL B 1 118 ? 7.656 7.324 12.141 1 95.69 118 VAL B O 1
ATOM 2284 N N . TRP B 1 119 ? 9.398 7.883 13.453 1 96.5 119 TRP B N 1
ATOM 2285 C CA . TRP B 1 119 ? 9.859 6.5 13.555 1 96.5 119 TRP B CA 1
ATOM 2286 C C . TRP B 1 119 ? 9.297 5.832 14.805 1 96.5 119 TRP B C 1
ATOM 2288 O O . TRP B 1 119 ? 9.328 6.41 15.898 1 96.5 119 TRP B O 1
ATOM 2298 N N . VAL B 1 120 ? 8.781 4.621 14.617 1 95.62 120 VAL B N 1
ATOM 2299 C CA . VAL B 1 120 ? 8.273 3.832 15.734 1 95.62 120 VAL B CA 1
ATOM 2300 C C . VAL B 1 120 ? 8.836 2.416 15.672 1 95.62 120 VAL B C 1
ATOM 2302 O O . VAL B 1 120 ? 8.875 1.806 14.602 1 95.62 120 VAL B O 1
ATOM 2305 N N . PRO B 1 121 ? 9.305 1.878 16.812 1 94.25 121 PRO B N 1
ATOM 2306 C CA . PRO B 1 121 ? 9.766 0.486 16.781 1 94.25 121 PRO B CA 1
ATOM 2307 C C . PRO B 1 121 ? 8.641 -0.498 16.469 1 94.25 121 PRO B C 1
ATOM 2309 O O . PRO B 1 121 ? 7.504 -0.308 16.922 1 94.25 121 PRO B O 1
ATOM 2312 N N . SER B 1 122 ? 9.008 -1.442 15.695 1 94 122 SER B N 1
ATOM 2313 C CA . SER B 1 122 ? 7.98 -2.42 15.359 1 94 122 SER B CA 1
ATOM 2314 C C . SER B 1 122 ? 7.77 -3.41 16.5 1 94 122 SER B C 1
ATOM 2316 O O . SER B 1 122 ? 8.711 -3.756 17.219 1 94 122 SER B O 1
ATOM 2318 N N . ILE B 1 123 ? 6.508 -3.738 16.734 1 90.75 123 ILE B N 1
ATOM 2319 C CA . ILE B 1 123 ? 6.105 -4.793 17.656 1 90.75 123 ILE B CA 1
ATOM 2320 C C . ILE B 1 123 ? 5.414 -5.918 16.875 1 90.75 123 ILE B C 1
ATOM 2322 O O . ILE B 1 123 ? 4.504 -5.664 16.078 1 90.75 123 ILE B O 1
ATOM 2326 N N . PRO B 1 124 ? 5.93 -7.195 17.062 1 88.38 124 PRO B N 1
ATOM 2327 C CA . PRO B 1 124 ? 5.23 -8.297 16.391 1 88.38 124 PRO B CA 1
ATOM 2328 C C . PRO B 1 124 ? 3.758 -8.383 16.781 1 88.38 124 PRO B C 1
ATOM 2330 O O . PRO B 1 124 ? 3.438 -8.523 17.969 1 88.38 124 PRO B O 1
ATOM 2333 N N . LEU B 1 125 ? 2.984 -8.234 15.805 1 87.5 125 LEU B N 1
ATOM 2334 C CA . LEU B 1 125 ? 1.551 -8.25 16.078 1 87.5 125 LEU B CA 1
ATOM 2335 C C . LEU B 1 125 ? 0.972 -9.648 15.875 1 87.5 125 LEU B C 1
ATOM 2337 O O . LEU B 1 125 ? -0.189 -9.898 16.203 1 87.5 125 LEU B O 1
ATOM 2341 N N . ALA B 1 126 ? 1.839 -10.5 15.43 1 84.69 126 ALA B N 1
ATOM 2342 C CA . ALA B 1 126 ? 1.397 -11.867 15.156 1 84.69 126 ALA B CA 1
ATOM 2343 C C . ALA B 1 126 ? 0.913 -12.547 16.438 1 84.69 126 ALA B C 1
ATOM 2345 O O . ALA B 1 126 ? 1.502 -12.375 17.5 1 84.69 126 ALA B O 1
ATOM 2346 N N . HIS B 1 127 ? -0.096 -13.305 16.359 1 84 127 HIS B N 1
ATOM 2347 C CA . HIS B 1 127 ? -0.628 -14.18 17.406 1 84 127 HIS B CA 1
ATOM 2348 C C . HIS B 1 127 ? -1.162 -13.375 18.578 1 84 127 HIS B C 1
ATOM 2350 O O . HIS B 1 127 ? -1.451 -13.938 19.641 1 84 127 HIS B O 1
ATOM 2356 N N . LEU B 1 128 ? -1.116 -12.047 18.484 1 87.94 128 LEU B N 1
ATOM 2357 C CA . LEU B 1 128 ? -1.783 -11.234 19.484 1 87.94 128 LEU B CA 1
ATOM 2358 C C . LEU B 1 128 ? -3.285 -11.18 19.234 1 87.94 128 LEU B C 1
ATOM 2360 O O . LEU B 1 128 ? -3.723 -11.109 18.094 1 87.94 128 LEU B O 1
ATOM 2364 N N . ASP B 1 129 ? -3.967 -11.242 20.312 1 88.75 129 ASP B N 1
ATOM 2365 C CA . ASP B 1 129 ? -5.406 -11.094 20.109 1 88.75 129 ASP B CA 1
ATOM 2366 C C . ASP B 1 129 ? -5.777 -9.648 19.797 1 88.75 129 ASP B C 1
ATOM 2368 O O . ASP B 1 129 ? -4.953 -8.742 19.969 1 88.75 129 ASP B O 1
ATOM 2372 N N . GLY B 1 130 ? -6.992 -9.461 19.375 1 89.31 130 GLY B N 1
ATOM 2373 C CA . GLY B 1 130 ? -7.445 -8.164 18.922 1 89.31 130 GLY B CA 1
ATOM 2374 C C . GLY B 1 130 ? -7.344 -7.082 19.969 1 89.31 130 GLY B C 1
ATOM 2375 O O . GLY B 1 130 ? -6.988 -5.938 19.672 1 89.31 130 GLY 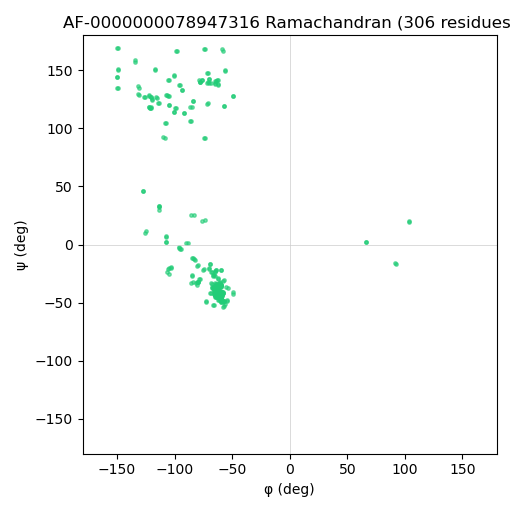B O 1
ATOM 2376 N N . GLN B 1 131 ? -7.582 -7.434 21.188 1 92.62 131 GLN B N 1
ATOM 2377 C CA . GLN B 1 131 ? -7.566 -6.449 22.266 1 92.62 131 GLN B CA 1
ATOM 2378 C C . GLN B 1 131 ? -6.145 -6 22.578 1 92.62 131 GLN B C 1
ATOM 2380 O O . GLN B 1 131 ? -5.891 -4.809 22.766 1 92.62 131 GLN B O 1
ATOM 2385 N N . VAL B 1 132 ? -5.289 -6.941 22.734 1 93.62 132 VAL B N 1
ATOM 2386 C CA . VAL B 1 132 ? -3.895 -6.645 23.047 1 93.62 132 VAL B CA 1
ATOM 2387 C C . VAL B 1 132 ? -3.279 -5.828 21.906 1 93.62 132 VAL B C 1
ATOM 2389 O O . VAL B 1 132 ? -2.59 -4.836 22.156 1 93.62 132 VAL B O 1
ATOM 2392 N N . LYS B 1 133 ? -3.529 -6.262 20.656 1 93.31 133 LYS B N 1
ATOM 2393 C CA . LYS B 1 133 ? -3.061 -5.52 19.484 1 93.31 133 LYS B CA 1
ATOM 2394 C C . LYS B 1 133 ? -3.533 -4.07 19.531 1 93.31 133 LYS B C 1
ATOM 2396 O O . LYS B 1 133 ? -2.744 -3.146 19.312 1 93.31 133 LYS B O 1
ATOM 2401 N N . HIS B 1 134 ? -4.781 -3.961 19.781 1 94 134 HIS B N 1
ATOM 2402 C CA . HIS B 1 134 ? -5.371 -2.629 19.859 1 94 134 HIS B CA 1
ATOM 2403 C C . HIS B 1 134 ? -4.688 -1.786 20.938 1 94 134 HIS B C 1
ATOM 2405 O O . HIS B 1 134 ? -4.387 -0.612 20.703 1 94 134 HIS B O 1
ATOM 2411 N N . LYS B 1 135 ? -4.449 -2.377 22.062 1 95.62 135 LYS B N 1
ATOM 2412 C CA . LYS B 1 135 ? -3.814 -1.666 23.172 1 95.62 135 LYS B CA 1
ATOM 2413 C C . LYS B 1 135 ? -2.406 -1.214 22.797 1 95.62 135 LYS B C 1
ATOM 2415 O O . LYS B 1 135 ? -2.006 -0.088 23.109 1 95.62 135 LYS B O 1
ATOM 2420 N N . ILE B 1 136 ? -1.701 -2.057 22.188 1 95.75 136 ILE B N 1
ATOM 2421 C CA . ILE B 1 136 ? -0.337 -1.749 21.766 1 95.75 136 ILE B CA 1
ATOM 2422 C C . ILE B 1 136 ? -0.346 -0.563 20.812 1 95.75 136 ILE B C 1
ATOM 2424 O O . ILE B 1 136 ? 0.412 0.394 20.984 1 95.75 136 ILE B O 1
ATOM 2428 N N . ILE B 1 137 ? -1.205 -0.634 19.844 1 96.12 137 ILE B N 1
ATOM 2429 C CA . ILE B 1 137 ? -1.306 0.412 18.844 1 96.12 137 ILE B CA 1
ATOM 2430 C C . ILE B 1 137 ? -1.765 1.716 19.484 1 96.12 137 ILE B C 1
ATOM 2432 O O . ILE B 1 137 ? -1.241 2.789 19.172 1 96.12 137 ILE B O 1
ATOM 2436 N N . GLN B 1 138 ? -2.686 1.582 20.391 1 95.38 138 GLN B N 1
ATOM 2437 C CA . GLN B 1 138 ? -3.195 2.762 21.078 1 95.38 138 GLN B CA 1
ATOM 2438 C C . GLN B 1 138 ? -2.104 3.43 21.906 1 95.38 138 GLN B C 1
ATOM 2440 O O . GLN B 1 138 ? -2.02 4.66 21.953 1 95.38 138 GLN B O 1
ATOM 2445 N N . ASP B 1 139 ? -1.334 2.641 22.516 1 96 139 ASP B N 1
ATOM 2446 C CA . ASP B 1 139 ? -0.225 3.176 23.297 1 96 139 ASP B CA 1
ATOM 2447 C C . ASP B 1 139 ? 0.746 3.955 22.406 1 96 139 ASP B C 1
ATOM 2449 O O . ASP B 1 139 ? 1.224 5.023 22.797 1 96 139 ASP B O 1
ATOM 2453 N N . GLN B 1 140 ? 1.028 3.385 21.266 1 95.69 140 GLN B N 1
ATOM 2454 C CA . GLN B 1 140 ? 1.903 4.09 20.344 1 95.69 140 GLN B CA 1
ATOM 2455 C C . GLN B 1 140 ? 1.247 5.371 19.828 1 95.69 140 GLN B C 1
ATOM 2457 O O . GLN B 1 140 ? 1.917 6.391 19.656 1 95.69 140 GLN B O 1
ATOM 2462 N N . LEU B 1 141 ? -0.01 5.262 19.562 1 95.38 141 LEU B N 1
ATOM 2463 C CA . LEU B 1 141 ? -0.76 6.43 19.125 1 95.38 141 LEU B CA 1
ATOM 2464 C C . LEU B 1 141 ? -0.709 7.547 20.156 1 95.38 141 LEU B C 1
ATOM 2466 O O . LEU B 1 141 ? -0.507 8.711 19.812 1 95.38 141 LEU B O 1
ATOM 2470 N N . ASN B 1 142 ? -0.818 7.242 21.391 1 95.19 142 ASN B N 1
ATOM 2471 C CA . ASN B 1 142 ? -0.784 8.219 22.469 1 95.19 142 ASN B CA 1
ATOM 2472 C C . ASN B 1 142 ? 0.553 8.953 22.531 1 95.19 142 ASN B C 1
ATOM 2474 O O . ASN B 1 142 ? 0.613 10.109 22.938 1 95.19 142 ASN B O 1
ATOM 2478 N N . GLN B 1 143 ? 1.528 8.297 22.109 1 93.62 143 GLN B N 1
ATOM 2479 C CA . GLN B 1 143 ? 2.842 8.93 22.047 1 93.62 143 GLN B CA 1
ATOM 2480 C C . GLN B 1 143 ? 2.961 9.836 20.828 1 93.62 143 GLN B C 1
ATOM 2482 O O . GLN B 1 143 ? 3.68 10.836 20.859 1 93.62 143 GLN B O 1
ATOM 2487 N N . LEU B 1 144 ? 2.264 9.477 19.828 1 93.31 144 LEU B N 1
ATOM 2488 C CA . LEU B 1 144 ? 2.334 10.195 18.562 1 93.31 144 LEU B CA 1
ATOM 2489 C C . LEU B 1 144 ? 1.493 11.469 18.609 1 93.31 144 LEU B C 1
ATOM 2491 O O . LEU B 1 144 ? 1.854 12.477 18 1 93.31 144 LEU B O 1
ATOM 2495 N N . ILE B 1 145 ? 0.43 11.44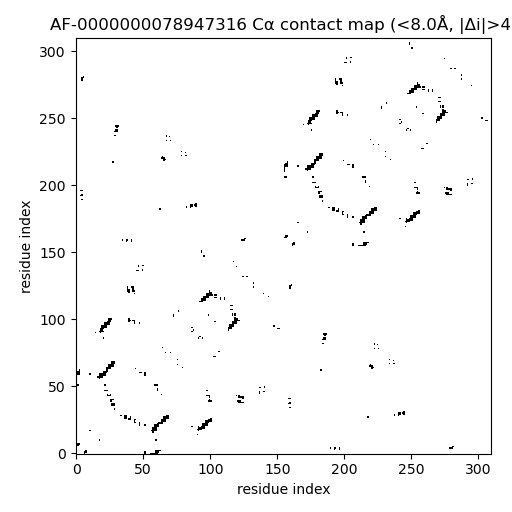5 19.328 1 92.25 145 ILE B N 1
ATOM 2496 C CA . ILE B 1 145 ? -0.542 12.531 19.375 1 92.25 145 ILE B CA 1
ATOM 2497 C C . ILE B 1 145 ? 0.15 13.828 19.781 1 92.25 145 ILE B C 1
ATOM 2499 O O . ILE B 1 145 ? 0.058 14.844 19.094 1 92.25 145 ILE B O 1
ATOM 2503 N N . PRO B 1 146 ? 0.93 13.805 20.891 1 91.69 146 PRO B N 1
ATOM 2504 C CA . PRO B 1 146 ? 1.602 15.047 21.297 1 91.69 146 PRO B CA 1
ATOM 2505 C C . PRO B 1 146 ? 2.566 15.562 20.219 1 91.69 146 PRO B C 1
ATOM 2507 O O . PRO B 1 146 ? 2.721 16.781 20.062 1 91.69 146 PRO B O 1
ATOM 2510 N N . ILE B 1 147 ? 3.213 14.664 19.562 1 89.12 147 ILE B N 1
ATOM 2511 C CA . ILE B 1 147 ? 4.148 15.047 18.5 1 89.12 147 ILE B CA 1
ATOM 2512 C C . ILE B 1 147 ? 3.4 15.766 17.375 1 89.12 147 ILE B C 1
ATOM 2514 O O . ILE B 1 147 ? 3.826 16.828 16.922 1 89.12 147 ILE B O 1
ATOM 2518 N N . MET B 1 148 ? 2.316 15.219 16.938 1 90.12 148 MET B N 1
ATOM 2519 C CA . MET B 1 148 ? 1.512 15.797 15.859 1 90.12 148 MET B CA 1
ATOM 2520 C C . MET B 1 148 ? 0.925 17.141 16.281 1 90.12 148 MET B C 1
ATOM 2522 O O . MET B 1 148 ? 0.974 18.109 15.531 1 90.12 148 MET B O 1
ATOM 2526 N N . THR B 1 149 ? 0.436 17.203 17.5 1 90 149 THR B N 1
ATOM 2527 C CA . THR B 1 149 ? -0.179 18.422 18 1 90 149 THR B CA 1
ATOM 2528 C C . THR B 1 149 ? 0.843 19.547 18.078 1 90 149 THR B C 1
ATOM 2530 O O . THR B 1 149 ? 0.531 20.703 17.75 1 90 149 THR B O 1
ATOM 2533 N N . LYS B 1 150 ? 1.998 19.203 18.547 1 89.5 150 LYS B N 1
ATOM 2534 C CA . LYS B 1 150 ? 3.064 20.188 18.625 1 89.5 150 LYS B CA 1
ATOM 2535 C C . LYS B 1 150 ? 3.389 20.766 17.234 1 89.5 150 LYS B C 1
ATOM 2537 O O . LYS B 1 150 ? 3.598 21.969 17.094 1 89.5 150 LYS B O 1
ATOM 2542 N N . LYS B 1 151 ? 3.443 19.938 16.266 1 86.25 151 LYS B N 1
ATOM 2543 C CA . LYS B 1 151 ? 3.74 20.375 14.906 1 86.25 151 LYS B CA 1
ATOM 2544 C C . LYS B 1 151 ? 2.652 21.297 14.367 1 86.25 151 LYS B C 1
ATOM 2546 O O . LYS B 1 151 ? 2.939 22.234 13.617 1 86.25 151 LYS B O 1
ATOM 2551 N N . TRP B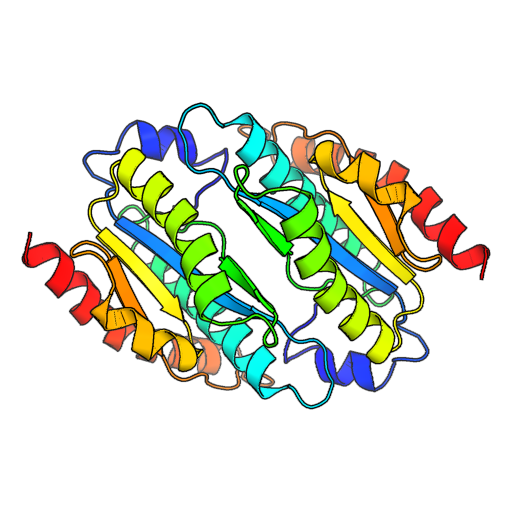 1 152 ? 1.396 21.031 14.773 1 86.19 152 TRP B N 1
ATOM 2552 C CA . TRP B 1 152 ? 0.275 21.859 14.344 1 86.19 152 TRP B CA 1
ATOM 2553 C C . TRP B 1 152 ? 0.354 23.25 14.969 1 86.19 152 TRP B C 1
ATOM 2555 O O . TRP B 1 152 ? -0.057 24.234 14.352 1 86.19 152 TRP B O 1
ATOM 2565 N N . GLN B 1 153 ? 0.855 23.328 16.141 1 82.5 153 GLN B N 1
ATOM 2566 C CA . GLN B 1 153 ? 0.877 24.578 16.875 1 82.5 153 GLN B CA 1
ATOM 2567 C C . GLN B 1 153 ? 2.045 25.453 16.438 1 82.5 153 GLN B C 1
ATOM 2569 O O . GLN B 1 153 ? 1.974 26.688 16.531 1 82.5 153 GLN B O 1
ATOM 2574 N N . ASN B 1 154 ? 3.127 24.797 16.078 1 67.38 154 ASN B N 1
ATOM 2575 C CA . ASN B 1 154 ? 4.289 25.594 15.695 1 67.38 154 ASN B CA 1
ATOM 2576 C C . ASN B 1 154 ? 4.113 26.188 14.305 1 67.38 154 ASN B C 1
ATOM 2578 O O . ASN B 1 154 ? 5.035 26.812 13.766 1 67.38 154 ASN B O 1
ATOM 2582 N N . ARG B 1 155 ? 2.855 26.297 13.797 1 54.91 155 ARG B N 1
ATOM 2583 C CA . ARG B 1 155 ? 2.576 27.047 12.57 1 54.91 155 ARG B CA 1
ATOM 2584 C C . ARG B 1 155 ? 2.383 28.531 12.852 1 54.91 155 ARG B C 1
ATOM 2586 O O . ARG B 1 155 ? 1.91 28.906 13.93 1 54.91 155 ARG B O 1
#

Nearest PDB structures (foldseek):
  3gdw-assembly1_A  TM=5.486E-01  e=9.402E-04  Enterococcus faecalis V583
  4kv7-assembly1_A  TM=4.916E-01  e=6.903E-01  Rhodopirellula baltica SH 1
  2lbp-assembly1_A  TM=5.068E-01  e=1.588E+00  Escherichia coli
  2r5w-assembly1_A  TM=3.594E-01  e=1.489E+00  Francisella tularensis subsp. tularensis
  6uo9-assembly1_B  TM=5.094E-01  e=6.499E+00  Homo sapiens

Organism: Halalkalibacterium halodurans (strain ATCC BAA-125 / DSM 18197 / FERM 7344 / JCM 9153 / C-125) (NCBI:txid272558)